Protein AF-A0A366ENR6-F1 (afdb_monomer_lite)

Sequence (196 aa):
MCIIHTMRSADLIRELEQAGWVLKRVRGSHHVFVHPSRPGIVVVPHPKRELGVGLASPQSANRRDFDMRYPIAIEPRTERSDYGVVIPDLPGCFSAGETLEEAIAGAEEAGIAWMDEALDAGEAIPPPSSLEAIRAVPEYEGWILSVVTIDPAALDDTAERVNITLPRRVLRRLDEDARAAGETRSGYIAKLALRA

Organism: NCBI:txid1473586

Radius of gyration: 19.35 Å; chains: 1; bounding box: 38×41×54 Å

Secondary structure (DSSP, 8-state):
--TTTT--HHHHHHHHHHTT-EEEEEETTEEEEEETTEEEEEEEE---SS--------PPP---S--EEEEEEEEPP-SS--EEEE-TTSTTBEEEESSHHHHHHHHHHHHHHHHHHHHHTTPPPPPPPPHHHHHT-GGGTTPEEEEEEE-GGGG------------HHHHHHHHHHHHHTT--HHHHHHHHHTT-

pLDDT: mean 80.18, std 18.85, range [24.81, 97.81]

InterPro domains:
  IPR012933 HicA mRNA interferase family [PF07927] (10-55)
  IPR031807 HicB-like antitoxin of toxin-antitoxin system [PF15919] (70-193)
  IPR035069 Antitoxin HicB/UPF0150 [SSF143100] (68-133)
  IPR038570 HicA superfamily [G3DSA:3.30.920.30] (7-58)
  IPR051404 Type II Toxin-Antitoxin System Antitoxin [PTHR34504] (68-133)

Foldseek 3Di:
DDPPPADQLVRVVVVCVVVQWDFPDDFDQWTWTDHPPDDAIAITGDRDDDDDDDDDDDDDDDDDDDFQKFKKWWDDDDPRFFIKIDRPQRPNQIAGDNDPVRRQVRSLRSLLVSVLVCVVVVHDRGGHDDPVVVCPDPVRVPTDMDIHTHDCVSVDPPDDDDDDDDDPVVVVVLVVVQVVVVHDSVRSVVVVVSVD

Structure (mmCIF, N/CA/C/O backbone):
data_AF-A0A366ENR6-F1
#
_entry.id   AF-A0A366ENR6-F1
#
loop_
_atom_site.group_PDB
_atom_site.id
_atom_site.type_symbol
_atom_site.label_atom_id
_atom_site.label_alt_id
_atom_site.label_comp_id
_atom_site.label_asym_id
_atom_site.label_entity_id
_atom_site.label_seq_id
_atom_site.pdbx_PDB_ins_code
_atom_site.Cartn_x
_atom_site.Cartn_y
_atom_site.Cartn_z
_atom_site.occupancy
_atom_site.B_iso_or_equiv
_atom_site.auth_seq_id
_atom_site.auth_comp_id
_atom_site.auth_asym_id
_atom_site.auth_atom_id
_atom_site.pdbx_PDB_model_num
ATOM 1 N N . MET A 1 1 ? -1.905 -11.847 -18.706 1.00 25.58 1 MET A N 1
ATOM 2 C CA . MET A 1 1 ? -1.092 -10.993 -19.596 1.00 25.58 1 MET A CA 1
ATOM 3 C C . MET A 1 1 ? -1.284 -9.570 -19.106 1.00 25.58 1 MET A C 1
ATOM 5 O O . MET A 1 1 ? -2.298 -8.965 -19.423 1.00 25.58 1 MET A O 1
ATOM 9 N N . CYS A 1 2 ? -0.416 -9.112 -18.206 1.00 28.84 2 CYS A N 1
ATOM 10 C CA . CYS A 1 2 ? -0.513 -7.797 -17.576 1.00 28.84 2 CYS A CA 1
ATOM 11 C C . CYS A 1 2 ? -0.064 -6.714 -18.573 1.00 28.84 2 CYS A C 1
ATOM 13 O O . CYS A 1 2 ? 1.113 -6.591 -18.903 1.00 28.84 2 CYS A O 1
ATOM 15 N N . ILE A 1 3 ? -1.027 -5.950 -19.098 1.00 32.59 3 ILE A N 1
ATOM 16 C CA . ILE A 1 3 ? -0.847 -4.875 -20.098 1.00 32.59 3 ILE A CA 1
ATOM 17 C C . ILE A 1 3 ? -0.385 -3.566 -19.406 1.00 32.59 3 ILE A C 1
ATOM 19 O O . ILE A 1 3 ? -0.750 -2.470 -19.800 1.00 32.59 3 ILE A O 1
ATOM 23 N N . ILE A 1 4 ? 0.412 -3.650 -18.336 1.00 43.78 4 ILE A N 1
ATOM 24 C CA . ILE A 1 4 ? 0.833 -2.474 -17.541 1.00 43.78 4 ILE A CA 1
ATOM 25 C C . ILE A 1 4 ? 2.138 -1.823 -18.021 1.00 43.78 4 ILE A C 1
ATOM 27 O O . ILE A 1 4 ? 2.453 -0.725 -17.581 1.00 43.78 4 ILE A O 1
ATOM 31 N N . HIS A 1 5 ? 2.823 -2.409 -19.006 1.00 45.09 5 HIS A N 1
ATOM 32 C CA . HIS A 1 5 ? 4.156 -2.009 -19.489 1.00 45.09 5 HIS A CA 1
ATOM 33 C C . HIS A 1 5 ? 4.264 -0.603 -20.132 1.00 45.09 5 HIS A C 1
ATOM 35 O O . HIS A 1 5 ? 5.272 -0.282 -20.759 1.00 45.09 5 HIS A O 1
ATOM 41 N N . THR A 1 6 ? 3.230 0.249 -20.096 1.00 52.72 6 THR A N 1
ATOM 42 C CA . THR A 1 6 ? 3.317 1.617 -20.662 1.00 52.72 6 THR A CA 1
ATOM 43 C C . THR A 1 6 ? 2.270 2.610 -20.139 1.00 52.72 6 THR A C 1
ATOM 45 O O . THR A 1 6 ? 2.057 3.655 -20.758 1.00 52.72 6 THR A O 1
ATOM 48 N N . MET A 1 7 ? 1.573 2.321 -19.037 1.00 63.50 7 MET A N 1
ATOM 49 C CA . MET A 1 7 ? 0.538 3.229 -18.530 1.00 63.50 7 MET A CA 1
ATOM 50 C C . MET A 1 7 ? 1.071 4.171 -17.457 1.00 63.50 7 MET A C 1
ATOM 52 O O . MET A 1 7 ? 1.667 3.749 -16.472 1.00 63.50 7 MET A O 1
ATOM 56 N N . ARG A 1 8 ? 0.798 5.469 -17.617 1.00 69.94 8 ARG A N 1
ATOM 57 C CA . ARG A 1 8 ? 1.015 6.453 -16.549 1.00 69.94 8 ARG A CA 1
ATOM 58 C C . ARG A 1 8 ? -0.017 6.222 -15.448 1.00 69.94 8 ARG A C 1
ATOM 60 O O . ARG A 1 8 ? -1.147 5.837 -15.745 1.00 69.94 8 ARG A O 1
ATOM 67 N N . SER A 1 9 ? 0.310 6.568 -14.205 1.00 72.81 9 SER A N 1
ATOM 68 C CA . SER A 1 9 ? -0.626 6.457 -13.073 1.00 72.81 9 SER A CA 1
ATOM 69 C C . SER A 1 9 ? -1.967 7.158 -13.328 1.00 72.81 9 SER A C 1
ATOM 71 O O . SER A 1 9 ? -3.010 6.640 -12.949 1.00 72.81 9 SER A O 1
ATOM 73 N N . ALA A 1 10 ? -1.973 8.283 -14.055 1.00 78.38 10 ALA A N 1
ATOM 74 C CA . ALA A 1 10 ? -3.203 8.960 -14.485 1.00 78.38 10 ALA A CA 1
ATOM 75 C C . ALA A 1 10 ? -4.101 8.099 -15.384 1.00 78.38 10 ALA A C 1
ATOM 77 O O . ALA A 1 10 ? -5.324 8.182 -15.297 1.00 78.38 10 ALA A O 1
ATOM 78 N N . ASP A 1 11 ? -3.496 7.326 -16.284 1.00 78.75 11 ASP A N 1
ATOM 79 C CA . ASP A 1 11 ? -4.222 6.482 -17.227 1.00 78.75 11 ASP A CA 1
ATOM 80 C C . ASP A 1 11 ? -4.743 5.233 -16.495 1.00 78.75 11 ASP A C 1
ATOM 82 O O . ASP A 1 11 ? -5.922 4.911 -16.618 1.00 78.75 11 ASP A O 1
ATOM 86 N N . LEU A 1 12 ? -3.934 4.653 -15.599 1.00 79.12 12 LEU A N 1
ATOM 87 C CA . LEU A 1 12 ? -4.353 3.564 -14.711 1.00 79.12 12 LEU A CA 1
ATOM 88 C C . LEU A 1 12 ? -5.521 3.969 -13.796 1.00 79.12 12 LEU A C 1
ATOM 90 O O . LEU A 1 12 ? -6.493 3.231 -13.681 1.00 79.12 12 L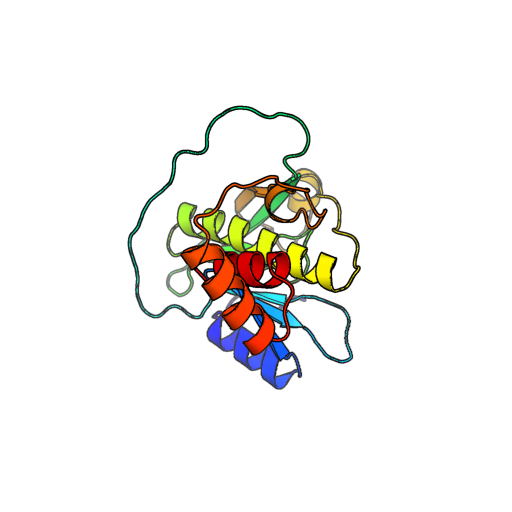EU A O 1
ATOM 94 N N . ILE A 1 13 ? -5.471 5.155 -13.181 1.00 83.12 13 ILE A N 1
ATOM 95 C CA . ILE A 1 13 ? -6.571 5.666 -12.345 1.00 83.12 13 ILE A CA 1
ATOM 96 C C . ILE A 1 13 ? -7.866 5.782 -13.155 1.00 83.12 13 ILE A C 1
ATOM 98 O O . ILE A 1 13 ? -8.916 5.338 -12.696 1.00 83.12 13 ILE A O 1
ATOM 102 N N . ARG A 1 14 ? -7.803 6.323 -14.378 1.00 84.62 14 ARG A N 1
ATOM 103 C CA . ARG A 1 14 ? -8.985 6.425 -15.248 1.00 84.62 14 ARG A CA 1
ATOM 104 C C . ARG A 1 14 ? -9.552 5.059 -15.607 1.00 84.62 14 ARG A C 1
ATOM 106 O O . ARG A 1 14 ? -10.770 4.909 -15.639 1.00 84.62 14 ARG A O 1
ATOM 113 N N . GLU A 1 15 ? -8.697 4.082 -15.893 1.00 83.44 15 GLU A N 1
ATOM 114 C CA . GLU A 1 15 ? -9.145 2.718 -16.180 1.00 83.44 15 GLU A CA 1
ATOM 115 C C . GLU A 1 15 ? -9.801 2.065 -14.962 1.00 83.44 15 GLU A C 1
ATOM 117 O O . GLU A 1 15 ? -10.853 1.441 -15.101 1.00 83.44 15 GLU A O 1
ATOM 122 N N . LEU A 1 16 ? -9.240 2.258 -13.764 1.00 86.12 16 LEU A N 1
ATOM 123 C CA . LEU A 1 16 ? -9.827 1.779 -12.512 1.00 86.12 16 LEU A CA 1
ATOM 124 C C . LEU A 1 16 ? -11.229 2.368 -12.301 1.00 86.12 16 LEU A C 1
ATOM 126 O O . LEU A 1 16 ? -12.185 1.617 -12.096 1.00 86.12 16 LEU A O 1
ATOM 130 N N . GLU A 1 17 ? -11.379 3.687 -12.424 1.00 88.38 17 GLU A N 1
ATOM 131 C CA . GLU A 1 17 ? -12.673 4.367 -12.288 1.00 88.38 17 GLU A CA 1
ATOM 132 C C . GLU A 1 17 ? -13.691 3.882 -13.334 1.00 88.38 17 GLU A C 1
ATOM 134 O O . GLU A 1 17 ? -14.830 3.558 -12.994 1.00 88.38 17 GLU A O 1
ATOM 139 N N . GLN A 1 18 ? -13.282 3.754 -14.602 1.00 86.88 18 GLN A N 1
ATOM 140 C CA . GLN A 1 18 ? -14.135 3.216 -15.671 1.00 86.88 18 GLN A CA 1
ATOM 141 C C . GLN A 1 18 ? -14.540 1.759 -15.421 1.00 86.88 18 GLN A C 1
ATOM 143 O O . GLN A 1 18 ? -15.648 1.351 -15.774 1.00 86.88 18 GLN A O 1
ATOM 148 N N . ALA A 1 19 ? -13.666 0.975 -14.790 1.00 85.56 19 ALA A N 1
ATOM 149 C CA . ALA A 1 19 ? -13.929 -0.407 -14.414 1.00 85.56 19 ALA A CA 1
ATOM 150 C C . ALA A 1 19 ? -14.768 -0.548 -13.129 1.00 85.56 19 ALA A C 1
ATOM 152 O O . ALA A 1 19 ? -15.079 -1.684 -12.754 1.00 85.56 19 ALA A O 1
ATOM 153 N N . GLY A 1 20 ? -15.158 0.564 -12.491 1.00 88.19 20 GLY A N 1
ATOM 154 C CA . GLY A 1 20 ? -16.032 0.605 -11.315 1.00 88.19 20 GLY A CA 1
ATOM 155 C C . GLY A 1 20 ? -15.308 0.602 -9.967 1.00 88.19 20 GLY A C 1
ATOM 156 O O . GLY A 1 20 ? -15.954 0.417 -8.934 1.00 88.19 20 GLY A O 1
ATOM 157 N N . TRP A 1 21 ? -13.984 0.776 -9.952 1.00 93.44 21 TRP A N 1
ATOM 158 C CA . TRP A 1 21 ? -13.229 0.957 -8.713 1.00 93.44 21 TRP A CA 1
ATOM 159 C C . TRP A 1 21 ? -13.485 2.347 -8.129 1.00 93.44 21 TRP A C 1
ATOM 161 O O . TRP A 1 21 ? -13.633 3.329 -8.854 1.00 93.44 21 TRP A O 1
ATOM 171 N N . VAL A 1 22 ? -13.527 2.428 -6.803 1.00 91.81 22 VAL A N 1
ATOM 172 C CA . VAL A 1 22 ? -13.843 3.643 -6.052 1.00 91.81 22 VAL A CA 1
ATOM 173 C C . VAL A 1 22 ? -12.652 4.011 -5.178 1.00 91.81 22 VAL A C 1
ATOM 175 O O . VAL A 1 22 ? -12.128 3.170 -4.446 1.00 91.81 22 VAL A O 1
ATOM 178 N N . LEU A 1 23 ? -12.236 5.278 -5.238 1.00 90.44 23 LEU A N 1
ATOM 179 C CA . LEU A 1 23 ? -11.228 5.826 -4.333 1.00 90.44 23 LEU A CA 1
ATOM 180 C C . LEU A 1 23 ? -11.776 5.815 -2.901 1.00 90.44 23 LEU A C 1
ATOM 182 O O . LEU A 1 23 ? -12.749 6.512 -2.606 1.00 90.44 23 LEU A O 1
ATOM 186 N N . LYS A 1 24 ? -11.151 5.042 -2.011 1.00 87.62 24 LYS A N 1
ATOM 187 C CA . LYS A 1 24 ? -11.556 4.946 -0.602 1.00 87.62 24 LYS A CA 1
ATOM 188 C C . LYS A 1 24 ? -10.807 5.936 0.282 1.00 87.62 24 LYS A C 1
ATOM 190 O O . LYS A 1 24 ? -11.431 6.587 1.118 1.00 87.62 24 LYS A O 1
ATOM 195 N N . ARG A 1 25 ? -9.490 6.072 0.097 1.00 86.94 25 ARG A N 1
ATOM 196 C CA . ARG A 1 25 ? -8.658 7.034 0.839 1.00 86.94 25 ARG A CA 1
ATOM 197 C C . ARG A 1 25 ? -7.394 7.421 0.073 1.00 86.94 25 ARG A C 1
ATOM 199 O O . ARG A 1 25 ? -7.024 6.777 -0.907 1.00 86.94 25 ARG A O 1
ATOM 206 N N . VAL A 1 26 ? -6.721 8.448 0.580 1.00 83.19 26 VAL A N 1
ATOM 207 C CA . VAL A 1 26 ? -5.373 8.859 0.171 1.00 83.19 26 VAL A CA 1
ATOM 208 C C . VAL A 1 26 ? -4.476 8.792 1.405 1.00 83.19 26 VAL A C 1
ATOM 210 O O . VAL A 1 26 ? -4.833 9.367 2.434 1.00 83.19 26 VAL A O 1
ATOM 213 N N . ARG A 1 27 ? -3.346 8.084 1.316 1.00 72.50 27 ARG A N 1
ATOM 214 C CA . ARG A 1 27 ? -2.322 8.018 2.371 1.00 72.50 27 ARG A CA 1
ATOM 215 C C . ARG A 1 27 ? -1.003 8.507 1.781 1.00 72.50 27 ARG A C 1
ATOM 217 O O . ARG A 1 27 ? -0.495 7.900 0.845 1.00 72.50 27 ARG A O 1
ATOM 224 N N . GLY A 1 28 ? -0.477 9.615 2.306 1.00 79.25 28 GLY A N 1
ATOM 225 C CA . GLY A 1 28 ? 0.737 10.235 1.770 1.00 79.25 28 GLY A CA 1
ATOM 226 C C . GLY A 1 28 ? 0.595 10.560 0.281 1.00 79.25 28 GLY A C 1
ATOM 227 O O . GLY A 1 28 ? -0.301 11.310 -0.111 1.00 79.25 28 GLY A O 1
ATOM 228 N N . SER A 1 29 ? 1.472 9.977 -0.538 1.00 78.88 29 SER A N 1
ATOM 229 C CA . SER A 1 29 ? 1.506 10.181 -1.988 1.00 78.88 29 SER A CA 1
ATOM 230 C C . SER A 1 29 ? 0.699 9.155 -2.808 1.00 78.88 29 SER A C 1
ATOM 232 O O . SER A 1 29 ? 0.700 9.234 -4.042 1.00 78.88 29 SER A O 1
ATOM 234 N N . HIS A 1 30 ? -0.049 8.249 -2.159 1.00 84.62 30 HIS A N 1
ATOM 235 C CA . HIS A 1 30 ? -0.752 7.137 -2.816 1.00 84.62 30 HIS A CA 1
ATOM 236 C C . HIS A 1 30 ? -2.269 7.164 -2.625 1.00 84.62 30 HIS A C 1
ATOM 238 O O . HIS A 1 30 ? -2.806 7.496 -1.565 1.00 84.62 30 HIS A O 1
ATOM 244 N N . HIS A 1 31 ? -2.973 6.766 -3.681 1.00 87.06 31 HIS A N 1
ATOM 245 C CA . HIS A 1 31 ? -4.414 6.560 -3.711 1.00 87.06 31 HIS A CA 1
ATOM 246 C C . HIS A 1 31 ? -4.741 5.086 -3.497 1.00 87.06 31 HIS A C 1
ATOM 248 O O . HIS A 1 31 ? -4.162 4.226 -4.158 1.00 87.06 31 HIS A O 1
ATOM 254 N N . VAL A 1 32 ? -5.717 4.809 -2.634 1.00 88.62 32 VAL A N 1
ATOM 255 C CA . VAL A 1 32 ? -6.207 3.456 -2.357 1.00 88.62 32 VAL A CA 1
ATOM 256 C C . VAL A 1 32 ? -7.602 3.287 -2.951 1.00 88.62 32 VAL A C 1
ATOM 258 O O . VAL A 1 32 ? -8.553 3.964 -2.545 1.00 88.62 32 VAL A O 1
ATOM 261 N N . PHE A 1 33 ? -7.727 2.372 -3.906 1.00 90.31 33 PHE A N 1
ATOM 262 C CA . PHE A 1 33 ? -8.961 2.021 -4.595 1.00 90.31 33 PHE A CA 1
ATOM 263 C C . PHE A 1 33 ? -9.467 0.647 -4.156 1.00 90.31 33 PHE A C 1
ATOM 265 O O . PHE A 1 33 ? -8.700 -0.306 -4.028 1.00 90.31 33 PHE A O 1
ATOM 272 N N . VAL A 1 34 ? -10.786 0.541 -4.008 1.00 91.06 34 VAL A N 1
ATOM 273 C CA . VAL A 1 34 ? -11.502 -0.717 -3.747 1.00 91.06 34 VAL A CA 1
ATOM 274 C C . VAL A 1 34 ? -12.681 -0.850 -4.703 1.00 91.06 34 VAL A C 1
ATOM 276 O O . VAL A 1 34 ? -13.200 0.152 -5.198 1.00 91.06 34 VAL A O 1
ATOM 279 N N . HIS A 1 35 ? -13.136 -2.071 -4.971 1.00 89.44 35 HIS A N 1
ATOM 280 C CA . HIS A 1 35 ? -14.291 -2.299 -5.837 1.00 89.44 35 HIS A CA 1
ATOM 281 C C . HIS A 1 35 ? -15.508 -2.777 -5.022 1.00 89.44 35 HIS A C 1
ATOM 283 O O . HIS A 1 35 ? -15.383 -3.730 -4.257 1.00 89.44 35 HIS A O 1
ATOM 289 N N . PRO A 1 36 ? -16.719 -2.210 -5.209 1.00 84.81 36 PRO A N 1
ATOM 290 C CA . PRO A 1 36 ? -17.894 -2.567 -4.398 1.00 84.81 36 PRO A CA 1
ATOM 291 C C . PRO A 1 36 ? -18.317 -4.041 -4.473 1.00 84.81 36 PRO A C 1
ATOM 293 O O . PRO A 1 36 ? -18.979 -4.547 -3.572 1.00 84.81 36 PRO A O 1
ATOM 296 N N . SER A 1 37 ? -17.992 -4.719 -5.575 1.00 82.94 37 SER A N 1
ATOM 297 C CA . SER A 1 37 ? -18.417 -6.102 -5.846 1.00 82.94 37 SER A CA 1
ATOM 298 C C . SER A 1 37 ? -17.296 -7.053 -6.270 1.00 82.94 37 SER A C 1
ATOM 300 O O . SER A 1 37 ? -17.577 -8.190 -6.643 1.00 82.94 37 SER A O 1
ATOM 302 N N . ARG A 1 38 ? -16.033 -6.609 -6.248 1.00 81.88 38 ARG A N 1
ATOM 303 C CA . ARG A 1 38 ? -14.874 -7.448 -6.586 1.00 81.88 38 ARG A CA 1
ATOM 304 C C . ARG A 1 38 ? -13.878 -7.355 -5.431 1.00 81.88 38 ARG A C 1
ATOM 306 O O . ARG A 1 38 ? -13.597 -6.238 -5.011 1.00 81.88 38 ARG A O 1
ATOM 313 N N . PRO A 1 39 ? -13.369 -8.483 -4.921 1.00 79.00 39 PRO A N 1
ATOM 314 C CA . PRO A 1 39 ? -12.338 -8.454 -3.895 1.00 79.00 39 PRO A CA 1
ATOM 315 C C . PRO A 1 39 ? -11.031 -7.906 -4.478 1.00 79.00 39 PRO A C 1
ATOM 317 O O . PRO A 1 39 ? -10.742 -8.113 -5.661 1.00 79.00 39 PRO A O 1
ATOM 320 N N . GLY A 1 40 ? -10.248 -7.232 -3.641 1.00 83.38 40 GLY A N 1
ATOM 321 C CA . GLY A 1 40 ? -8.941 -6.694 -4.000 1.00 83.38 40 GLY A CA 1
ATOM 322 C C . GLY A 1 40 ? -8.787 -5.214 -3.672 1.00 83.38 40 GLY A C 1
ATOM 323 O O . GLY A 1 40 ? -9.751 -4.447 -3.646 1.00 83.38 40 GLY A O 1
ATOM 324 N N . ILE A 1 41 ? -7.533 -4.834 -3.453 1.00 89.00 41 ILE A N 1
ATOM 325 C CA . ILE A 1 41 ? -7.099 -3.482 -3.119 1.00 89.00 41 ILE A CA 1
ATOM 326 C C . ILE A 1 41 ? -6.115 -3.052 -4.196 1.00 89.00 41 ILE A C 1
ATOM 328 O O . ILE A 1 41 ? -5.206 -3.804 -4.547 1.00 89.00 41 ILE A O 1
ATOM 332 N N . VAL A 1 42 ? -6.295 -1.847 -4.726 1.00 88.19 42 VAL A N 1
ATOM 333 C CA . VAL A 1 42 ? -5.367 -1.270 -5.697 1.00 88.19 42 VAL A CA 1
ATOM 334 C C . VAL A 1 42 ? -4.806 0.022 -5.130 1.00 88.19 42 VAL A C 1
ATOM 336 O O . VAL A 1 42 ? -5.542 0.980 -4.905 1.00 88.19 42 VAL A O 1
ATOM 339 N N . VAL A 1 43 ? -3.498 0.046 -4.900 1.00 86.12 43 VAL A N 1
ATOM 340 C CA . VAL A 1 43 ? -2.763 1.227 -4.449 1.00 86.12 43 VAL A CA 1
ATOM 341 C C . VAL A 1 43 ? -1.947 1.753 -5.613 1.00 86.12 43 VAL A C 1
ATOM 343 O O . VAL A 1 43 ? -1.167 1.017 -6.210 1.00 86.12 43 VAL A O 1
ATOM 346 N N . VAL A 1 44 ? -2.138 3.023 -5.953 1.00 85.69 44 VAL A N 1
ATOM 347 C CA . VAL A 1 44 ? -1.449 3.673 -7.074 1.00 85.69 44 VAL A CA 1
ATOM 348 C C . VAL A 1 44 ? -0.873 5.015 -6.636 1.00 85.69 44 VAL A C 1
ATOM 350 O O . VAL A 1 44 ? -1.529 5.738 -5.881 1.00 85.69 44 VAL A O 1
ATOM 353 N N . PRO A 1 45 ? 0.331 5.390 -7.100 1.00 82.38 45 PRO A N 1
ATOM 354 C CA . PRO A 1 45 ? 0.892 6.696 -6.789 1.00 82.38 45 PRO A CA 1
ATOM 355 C C . PRO A 1 45 ? 0.042 7.796 -7.436 1.00 82.38 45 PRO A C 1
ATOM 357 O O . PRO A 1 45 ? -0.515 7.616 -8.526 1.00 82.38 45 PRO A O 1
ATOM 360 N N . HIS A 1 46 ? -0.038 8.960 -6.793 1.00 78.25 46 HIS A N 1
ATOM 361 C CA . HIS A 1 46 ? -0.697 10.123 -7.379 1.00 78.25 46 HIS A CA 1
ATOM 362 C C . HIS A 1 46 ? -0.053 10.477 -8.739 1.00 78.25 46 HIS A C 1
ATOM 364 O O . HIS A 1 46 ? 1.172 10.428 -8.878 1.00 78.25 46 HIS A O 1
ATOM 370 N N . PRO A 1 47 ? -0.827 10.897 -9.758 1.00 65.62 47 PRO A N 1
ATOM 371 C CA . PRO A 1 47 ? -0.270 11.441 -10.992 1.00 65.62 47 PRO A CA 1
ATOM 372 C C . PRO A 1 47 ? 0.539 12.708 -10.717 1.00 65.62 47 PRO A C 1
ATOM 374 O O . PRO A 1 47 ? -0.031 13.761 -10.424 1.00 65.62 47 PRO A O 1
ATOM 377 N N . LYS A 1 48 ? 1.870 12.633 -10.762 1.00 59.62 48 LYS A N 1
ATOM 378 C CA . LYS A 1 48 ? 2.711 13.812 -10.529 1.00 59.62 48 LYS A CA 1
ATOM 379 C C . LYS A 1 48 ? 2.783 14.684 -11.785 1.00 59.62 48 LYS A C 1
ATOM 381 O O . LYS A 1 48 ? 2.810 14.191 -12.913 1.00 59.62 48 LYS A O 1
ATOM 386 N N . ARG A 1 49 ? 2.809 16.004 -11.574 1.00 43.97 49 ARG A N 1
ATOM 387 C CA . ARG A 1 49 ? 3.186 16.990 -12.596 1.00 43.97 49 ARG A CA 1
ATOM 388 C C . ARG A 1 49 ? 4.244 17.998 -12.143 1.00 43.97 49 ARG A C 1
ATOM 390 O O . ARG A 1 49 ? 4.578 18.828 -12.968 1.00 43.97 49 ARG A O 1
ATOM 397 N N . GLU A 1 50 ? 4.773 17.925 -10.915 1.00 30.70 50 GLU A N 1
ATOM 398 C CA . GLU A 1 50 ? 6.007 18.615 -10.484 1.00 30.70 50 GLU A CA 1
ATOM 399 C C . GLU A 1 50 ? 6.405 18.251 -9.033 1.00 30.70 50 GLU A C 1
ATOM 401 O O . GLU A 1 50 ? 5.567 17.803 -8.247 1.00 30.70 50 GLU A O 1
ATOM 406 N N . LEU A 1 51 ? 7.701 18.426 -8.732 1.00 35.38 51 LEU A N 1
ATOM 407 C CA . LEU A 1 51 ? 8.455 18.006 -7.538 1.00 35.38 51 LEU A CA 1
ATOM 408 C C . LEU A 1 51 ? 8.186 18.829 -6.263 1.00 35.38 51 LEU A C 1
ATOM 410 O O . LEU A 1 51 ? 7.949 20.035 -6.307 1.00 35.38 51 LEU A O 1
ATOM 414 N N . GLY A 1 52 ? 8.416 18.188 -5.113 1.00 26.41 52 GLY A N 1
ATOM 415 C CA . GLY A 1 52 ? 8.720 18.835 -3.836 1.00 26.41 52 GLY A CA 1
ATOM 416 C C . GLY A 1 52 ? 9.874 18.106 -3.141 1.00 26.41 52 GLY A C 1
ATOM 417 O O . GLY A 1 52 ? 9.847 16.888 -3.006 1.00 26.41 52 GLY A O 1
ATOM 418 N N . VAL A 1 53 ? 10.904 18.851 -2.733 1.00 37.56 53 VAL A N 1
ATOM 419 C CA . VAL A 1 53 ? 12.111 18.351 -2.052 1.00 37.56 53 VAL A CA 1
ATOM 420 C C . VAL A 1 53 ? 11.854 18.328 -0.544 1.00 37.56 53 VAL A C 1
ATOM 422 O O . VAL A 1 53 ? 11.463 19.362 -0.002 1.00 37.56 53 VAL A O 1
ATOM 425 N N . GLY A 1 54 ? 12.137 17.227 0.164 1.00 24.81 54 GLY A N 1
ATOM 426 C CA . GLY A 1 54 ? 12.200 17.297 1.627 1.00 24.81 54 GLY A CA 1
ATOM 427 C C . GLY A 1 54 ? 12.314 15.984 2.407 1.00 24.81 54 GLY A C 1
ATOM 428 O O . GLY A 1 54 ? 11.321 15.326 2.665 1.00 24.81 54 GLY A O 1
ATOM 429 N N . LEU A 1 55 ? 13.537 15.758 2.902 1.00 25.09 55 LEU A N 1
ATOM 430 C CA . LEU A 1 55 ? 13.918 15.201 4.212 1.00 25.09 55 LEU A CA 1
ATOM 431 C C . LEU A 1 55 ? 13.726 13.701 4.495 1.00 25.09 55 LEU A C 1
ATOM 433 O O . LEU A 1 55 ? 12.724 13.254 5.042 1.00 25.09 55 LEU A O 1
ATOM 437 N N . ALA A 1 56 ? 14.832 12.971 4.318 1.00 31.27 56 ALA A N 1
ATOM 438 C CA . ALA A 1 56 ? 15.140 11.777 5.097 1.00 31.27 56 ALA A CA 1
ATOM 439 C C . ALA A 1 56 ? 15.152 12.110 6.602 1.00 31.27 56 ALA A C 1
ATOM 441 O O . ALA A 1 56 ? 15.949 12.936 7.057 1.00 31.27 56 ALA A O 1
ATOM 442 N N . SER A 1 57 ? 14.291 11.450 7.377 1.00 28.02 57 SER A N 1
ATOM 443 C CA . SER A 1 57 ? 14.416 11.398 8.836 1.00 28.02 57 SER A CA 1
ATOM 444 C C . SER A 1 57 ? 15.285 10.200 9.234 1.00 28.02 57 SER A C 1
ATOM 446 O O . SER A 1 57 ? 15.132 9.122 8.658 1.00 28.02 57 SER A O 1
ATOM 448 N N . PRO A 1 58 ? 16.200 10.345 10.208 1.00 34.88 58 PRO A N 1
ATOM 449 C CA . PRO A 1 58 ? 17.024 9.240 10.669 1.00 34.88 58 PRO A CA 1
ATOM 450 C C . PRO A 1 58 ? 16.160 8.293 11.504 1.00 34.88 58 PRO A C 1
ATOM 452 O O . PRO A 1 58 ? 15.689 8.668 12.578 1.00 34.88 58 PRO A O 1
ATOM 455 N N . GLN A 1 59 ? 15.949 7.064 11.030 1.00 34.44 59 GLN A N 1
ATOM 456 C CA . GLN A 1 59 ? 15.288 6.053 11.846 1.00 34.44 59 GLN A CA 1
ATOM 457 C C . GLN A 1 59 ? 16.263 5.509 12.891 1.00 34.44 59 GLN A C 1
ATOM 459 O O . GLN A 1 59 ? 17.343 4.989 12.598 1.00 34.44 59 GLN A O 1
ATOM 464 N N . SER A 1 60 ? 15.863 5.705 14.142 1.00 32.47 60 SER A N 1
ATOM 465 C CA . SER A 1 60 ? 16.508 5.232 15.352 1.00 32.47 60 SER A CA 1
ATOM 466 C C . SER A 1 60 ? 16.650 3.714 15.337 1.00 32.47 60 SER A C 1
ATOM 468 O O . SER A 1 60 ? 15.666 2.978 15.343 1.00 32.47 60 SER A O 1
ATOM 470 N N . ALA A 1 61 ? 17.895 3.254 15.395 1.00 41.75 61 ALA A N 1
ATOM 471 C CA . ALA A 1 61 ? 18.228 1.878 15.696 1.00 41.75 61 ALA A CA 1
ATOM 472 C C . ALA A 1 61 ? 17.662 1.488 17.072 1.00 41.75 61 ALA A C 1
ATOM 474 O O . ALA A 1 61 ? 18.066 2.067 18.082 1.00 41.75 61 ALA A O 1
ATOM 475 N N . ASN A 1 62 ? 16.757 0.501 17.095 1.00 41.81 62 ASN A N 1
ATOM 476 C CA . ASN A 1 62 ? 16.814 -0.713 17.927 1.00 41.81 62 ASN A CA 1
ATOM 477 C C . ASN A 1 62 ? 15.409 -1.242 18.296 1.00 41.81 62 ASN A C 1
ATOM 479 O O . ASN A 1 62 ? 14.888 -0.926 19.365 1.00 41.81 62 ASN A O 1
ATOM 483 N N . ARG A 1 63 ? 14.841 -2.137 17.476 1.00 41.62 63 ARG A N 1
ATOM 484 C CA . ARG A 1 63 ? 14.003 -3.252 17.957 1.00 41.62 63 ARG A CA 1
ATOM 485 C C . ARG A 1 63 ? 13.950 -4.345 16.888 1.00 41.62 63 ARG A C 1
ATOM 487 O O . ARG A 1 63 ? 13.509 -4.102 15.779 1.00 41.62 63 ARG A O 1
ATOM 494 N N . ARG A 1 64 ? 14.500 -5.518 17.206 1.00 45.75 64 ARG A N 1
ATOM 495 C CA . ARG A 1 64 ? 14.526 -6.692 16.323 1.00 45.75 64 ARG A CA 1
ATOM 496 C C . ARG A 1 64 ? 13.222 -7.485 16.471 1.00 45.75 64 ARG A C 1
ATOM 498 O O . ARG A 1 64 ? 12.697 -7.550 17.581 1.00 45.75 64 ARG A O 1
ATOM 505 N N . ASP A 1 65 ? 12.800 -8.087 15.355 1.00 42.91 65 ASP A N 1
ATOM 506 C CA . ASP A 1 65 ? 12.016 -9.334 15.208 1.00 42.91 65 ASP A CA 1
ATOM 507 C C . ASP A 1 65 ? 10.639 -9.297 14.506 1.00 42.91 65 ASP A C 1
ATOM 509 O O . ASP A 1 65 ? 10.074 -10.370 14.322 1.00 42.91 65 ASP A O 1
ATOM 513 N N . PHE A 1 66 ? 10.140 -8.168 13.976 1.00 51.28 66 PHE A N 1
ATOM 514 C CA . PHE A 1 66 ? 8.929 -8.186 13.115 1.00 51.28 66 PHE A CA 1
ATOM 515 C C . PHE A 1 66 ? 8.948 -7.243 11.899 1.00 51.28 66 PHE A C 1
ATOM 517 O O . PHE A 1 66 ? 7.903 -6.987 11.316 1.00 51.28 66 PHE A O 1
ATOM 524 N N . ASP A 1 67 ? 10.116 -6.774 11.461 1.00 56.41 67 ASP A N 1
ATOM 525 C CA . ASP A 1 67 ? 10.244 -6.056 10.187 1.00 56.41 67 ASP A CA 1
ATOM 526 C C . ASP A 1 67 ? 9.833 -6.985 9.034 1.00 56.41 67 ASP A C 1
ATOM 528 O O . ASP A 1 67 ? 10.585 -7.893 8.655 1.00 56.41 67 ASP A O 1
ATOM 532 N N . MET A 1 68 ? 8.630 -6.797 8.483 1.00 80.75 68 MET A N 1
ATOM 533 C CA . MET A 1 68 ? 8.165 -7.606 7.363 1.00 80.75 68 MET A CA 1
ATOM 534 C C . MET A 1 68 ? 8.868 -7.122 6.098 1.00 80.75 68 MET A C 1
ATOM 536 O O . MET A 1 68 ? 8.645 -6.010 5.619 1.00 80.75 68 MET A O 1
ATOM 540 N N . ARG A 1 69 ? 9.762 -7.956 5.564 1.00 89.19 69 ARG A N 1
ATOM 541 C CA . ARG A 1 69 ? 10.553 -7.633 4.374 1.00 89.19 69 ARG A CA 1
ATOM 542 C C . ARG A 1 69 ? 9.858 -8.151 3.135 1.00 89.19 69 ARG A C 1
ATOM 544 O O . ARG A 1 69 ? 9.872 -9.355 2.893 1.00 89.19 69 ARG A O 1
ATOM 551 N N . TYR A 1 70 ? 9.295 -7.242 2.355 1.00 94.06 70 TYR A N 1
ATOM 552 C CA . TYR A 1 70 ? 8.617 -7.578 1.114 1.00 94.06 70 TYR A CA 1
ATOM 553 C C . TYR A 1 70 ? 9.560 -7.408 -0.074 1.00 94.06 70 TYR A C 1
ATOM 555 O O . TYR A 1 70 ? 10.207 -6.362 -0.190 1.00 94.06 70 TYR A O 1
ATOM 563 N N . PRO A 1 71 ? 9.673 -8.409 -0.961 1.00 96.00 71 PRO A N 1
ATOM 564 C CA . PRO A 1 71 ? 10.368 -8.225 -2.219 1.00 96.00 71 PRO A CA 1
ATOM 565 C C . PRO A 1 71 ? 9.606 -7.217 -3.082 1.00 96.00 71 PRO A C 1
ATOM 567 O O . PRO A 1 71 ? 8.377 -7.223 -3.143 1.00 96.00 71 PRO A O 1
ATOM 570 N N . ILE A 1 72 ? 10.351 -6.366 -3.775 1.00 96.62 72 ILE A N 1
ATOM 571 C CA . ILE A 1 72 ? 9.814 -5.443 -4.770 1.00 96.62 72 ILE A CA 1
ATOM 572 C C . ILE A 1 72 ? 10.476 -5.704 -6.114 1.00 96.62 72 ILE A C 1
ATOM 574 O O . ILE A 1 72 ? 11.680 -5.972 -6.192 1.00 96.62 72 ILE A O 1
ATOM 578 N N . ALA A 1 73 ? 9.675 -5.623 -7.170 1.00 96.12 73 ALA A N 1
ATOM 579 C CA . ALA A 1 73 ? 10.139 -5.668 -8.544 1.00 96.12 73 ALA A CA 1
ATOM 580 C C . ALA A 1 73 ? 10.074 -4.251 -9.116 1.00 96.12 73 ALA A C 1
ATOM 582 O O . ALA A 1 73 ? 9.021 -3.614 -9.092 1.00 96.12 73 ALA A O 1
ATOM 583 N N . ILE A 1 74 ? 11.213 -3.758 -9.594 1.00 94.81 74 ILE A N 1
ATOM 584 C CA . ILE A 1 74 ? 11.387 -2.392 -10.073 1.00 94.81 74 ILE A CA 1
ATOM 585 C C . ILE A 1 74 ? 11.639 -2.431 -11.577 1.00 94.81 74 ILE A C 1
ATOM 587 O O . ILE A 1 74 ? 12.670 -2.925 -12.044 1.00 94.81 74 ILE A O 1
ATOM 591 N N . GLU A 1 75 ? 10.698 -1.879 -12.327 1.00 92.69 75 GLU A N 1
ATOM 592 C CA . GLU A 1 75 ? 10.819 -1.669 -13.758 1.00 92.69 75 GLU A CA 1
ATOM 593 C C . GLU A 1 75 ? 11.843 -0.553 -14.022 1.00 92.69 75 GLU A C 1
ATOM 595 O O . GLU A 1 75 ? 11.708 0.554 -13.482 1.00 92.69 75 GLU A O 1
ATOM 600 N N . PRO A 1 76 ? 12.885 -0.805 -14.836 1.00 88.62 76 PRO A N 1
ATOM 601 C CA . PRO A 1 76 ? 13.851 0.221 -15.188 1.00 88.62 76 PRO A CA 1
ATOM 602 C C . PRO A 1 76 ? 1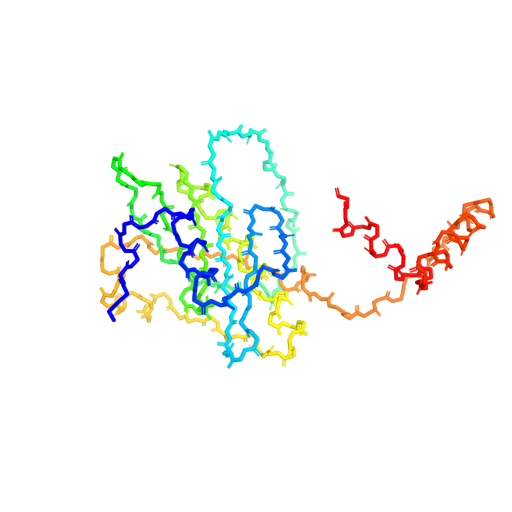3.194 1.406 -15.899 1.00 88.62 76 PRO A C 1
ATOM 604 O O . PRO A 1 76 ? 12.393 1.245 -16.820 1.00 88.62 76 PRO A O 1
ATOM 607 N N . ARG A 1 77 ? 13.610 2.611 -15.512 1.00 85.44 77 ARG A N 1
ATOM 608 C CA . ARG A 1 77 ? 13.181 3.859 -16.142 1.00 85.44 77 ARG A CA 1
ATOM 609 C C . ARG A 1 77 ? 13.470 3.871 -17.648 1.00 85.44 77 ARG A C 1
ATOM 611 O O . ARG A 1 77 ? 14.557 3.477 -18.077 1.00 85.44 77 ARG A O 1
ATOM 618 N N . THR A 1 78 ? 12.552 4.426 -18.438 1.00 82.25 78 THR A N 1
ATOM 619 C CA . THR A 1 78 ? 12.757 4.696 -19.872 1.00 82.25 78 THR A CA 1
ATOM 620 C C . THR A 1 78 ? 12.754 6.203 -20.148 1.00 82.25 78 THR A C 1
ATOM 622 O O . THR A 1 78 ? 12.570 7.014 -19.249 1.00 82.25 78 THR A O 1
ATOM 625 N N . GLU A 1 79 ? 12.923 6.629 -21.402 1.00 76.38 79 GLU A N 1
ATOM 626 C CA . GLU A 1 79 ? 12.738 8.049 -21.761 1.00 76.38 79 GLU A CA 1
ATOM 627 C C . GLU A 1 79 ? 11.289 8.539 -21.580 1.00 76.38 79 GLU A C 1
ATOM 629 O O . GLU A 1 79 ? 11.033 9.742 -21.597 1.00 76.38 79 GLU A O 1
ATOM 634 N N . ARG A 1 80 ? 10.325 7.617 -21.463 1.00 73.94 80 ARG A N 1
ATOM 635 C CA . ARG A 1 80 ? 8.884 7.912 -21.448 1.00 73.94 80 ARG A CA 1
ATOM 636 C C . ARG A 1 80 ? 8.201 7.559 -20.130 1.00 73.94 80 ARG A C 1
ATOM 638 O O . ARG A 1 80 ? 7.008 7.830 -19.995 1.00 73.94 80 ARG A O 1
ATOM 645 N N . SER A 1 81 ? 8.919 6.942 -19.199 1.00 78.88 81 SER A N 1
ATOM 646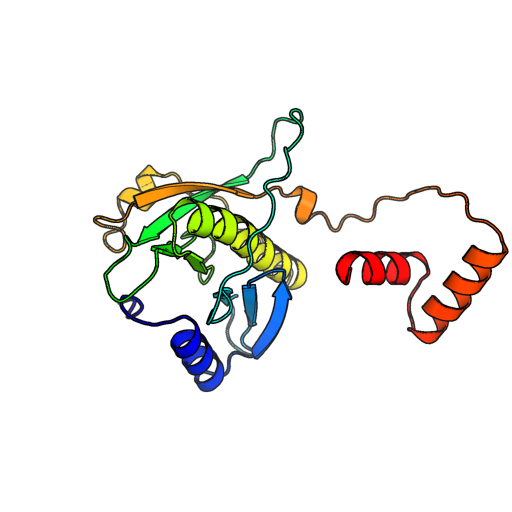 C CA . SER A 1 81 ? 8.387 6.463 -17.926 1.00 78.88 81 SER A CA 1
ATOM 647 C C . SER A 1 81 ? 9.436 6.574 -16.835 1.00 78.88 81 SER A C 1
ATOM 649 O O . SER A 1 81 ? 10.612 6.335 -17.098 1.00 78.88 81 SER A O 1
ATOM 651 N N . ASP A 1 82 ? 8.979 6.886 -15.627 1.00 87.56 82 ASP A N 1
ATOM 652 C CA . ASP A 1 82 ? 9.750 6.816 -14.386 1.00 87.56 82 ASP A CA 1
ATOM 653 C C . ASP A 1 82 ? 10.059 5.356 -14.002 1.00 87.56 82 ASP A C 1
ATOM 655 O O . ASP A 1 82 ? 9.628 4.425 -14.689 1.00 87.56 82 ASP A O 1
ATOM 659 N N . TYR A 1 83 ? 10.818 5.132 -12.926 1.00 89.12 83 TYR A N 1
ATOM 660 C CA . TYR A 1 83 ? 10.933 3.786 -12.361 1.00 89.12 83 TYR A CA 1
ATOM 661 C C . TYR A 1 83 ? 9.561 3.355 -11.849 1.00 89.12 83 TYR A C 1
ATOM 663 O O . TYR A 1 83 ? 8.968 4.061 -11.035 1.00 89.12 83 TYR A O 1
ATOM 671 N N . GLY A 1 84 ? 9.065 2.211 -12.313 1.00 91.00 84 GLY A N 1
ATOM 672 C CA . GLY A 1 84 ? 7.843 1.592 -11.803 1.00 91.00 84 GLY A CA 1
ATOM 673 C C . GLY A 1 84 ? 8.179 0.578 -10.718 1.00 91.00 84 GLY A C 1
ATOM 674 O O . GLY A 1 84 ? 9.188 -0.111 -10.819 1.00 91.00 84 GLY A O 1
ATOM 675 N N . VAL A 1 85 ? 7.357 0.465 -9.679 1.00 94.06 85 VAL A N 1
ATOM 676 C CA . VAL A 1 85 ? 7.546 -0.530 -8.617 1.00 94.06 85 VAL A CA 1
ATOM 677 C C . VAL A 1 85 ? 6.261 -1.296 -8.383 1.00 94.06 85 VAL A C 1
ATOM 679 O O . VAL A 1 85 ? 5.183 -0.711 -8.269 1.00 94.06 85 VAL A O 1
ATOM 682 N N . VAL A 1 86 ? 6.402 -2.610 -8.266 1.00 94.62 86 VAL A N 1
ATOM 683 C CA . VAL A 1 86 ? 5.348 -3.540 -7.869 1.00 94.62 86 VAL A CA 1
ATOM 684 C C . VAL A 1 86 ? 5.804 -4.263 -6.608 1.00 94.62 86 VAL A C 1
ATOM 686 O O . VAL A 1 86 ? 6.967 -4.666 -6.516 1.00 94.62 86 VAL A O 1
ATOM 689 N N . ILE A 1 87 ? 4.888 -4.468 -5.661 1.00 95.69 87 ILE A N 1
ATOM 690 C CA . ILE A 1 87 ? 5.087 -5.385 -4.532 1.00 95.69 87 ILE A CA 1
ATOM 691 C C . ILE A 1 87 ? 4.332 -6.683 -4.853 1.00 95.69 87 ILE A C 1
ATOM 693 O O . ILE A 1 87 ? 3.115 -6.719 -4.681 1.00 95.69 87 ILE A O 1
ATOM 697 N N . PRO A 1 88 ? 4.989 -7.747 -5.355 1.00 95.06 88 PRO A N 1
ATOM 698 C CA . PRO A 1 88 ? 4.286 -8.905 -5.918 1.00 95.06 88 PRO A CA 1
ATOM 699 C C . PRO A 1 88 ? 3.393 -9.639 -4.912 1.00 95.06 88 PRO A C 1
ATOM 701 O O . PRO A 1 88 ? 2.329 -10.134 -5.276 1.00 95.06 88 PRO A O 1
ATOM 704 N N . ASP A 1 89 ? 3.806 -9.671 -3.643 1.00 94.50 89 ASP A N 1
ATOM 705 C CA . ASP A 1 89 ? 3.045 -10.314 -2.566 1.00 94.50 89 ASP A CA 1
ATOM 706 C C . ASP A 1 89 ? 1.878 -9.459 -2.051 1.00 94.50 89 ASP A C 1
ATOM 708 O O . ASP A 1 89 ? 1.055 -9.957 -1.288 1.00 94.50 89 ASP A O 1
ATOM 712 N N . LEU A 1 90 ? 1.774 -8.195 -2.480 1.00 93.81 90 LEU A N 1
ATOM 713 C CA . LEU A 1 90 ? 0.642 -7.307 -2.210 1.00 93.81 90 LEU A CA 1
ATOM 714 C C . LEU A 1 90 ? -0.020 -6.949 -3.554 1.00 93.81 90 LEU A C 1
ATOM 716 O O . LEU A 1 90 ? 0.246 -5.883 -4.118 1.00 93.81 90 LEU A O 1
ATOM 720 N N . PRO A 1 91 ? -0.849 -7.842 -4.131 1.00 91.25 91 PRO A N 1
ATOM 721 C CA . PRO A 1 91 ? -1.388 -7.654 -5.471 1.00 91.25 91 PRO A CA 1
ATOM 722 C C . PRO A 1 91 ? -2.138 -6.330 -5.608 1.00 91.25 91 PRO A C 1
ATOM 724 O O . PRO A 1 91 ? -2.984 -5.993 -4.782 1.00 91.25 91 PRO A O 1
ATOM 727 N N . GLY A 1 92 ? -1.830 -5.589 -6.673 1.00 88.88 92 GLY A N 1
ATOM 728 C CA . GLY A 1 92 ? -2.396 -4.261 -6.905 1.00 88.88 92 GLY A CA 1
ATOM 729 C C . GLY A 1 92 ? -1.672 -3.126 -6.176 1.00 88.88 92 GLY A C 1
ATOM 730 O O . GLY A 1 92 ? -2.116 -1.987 -6.283 1.00 88.88 92 GLY A O 1
ATOM 731 N N . CYS A 1 93 ? -0.581 -3.399 -5.456 1.00 93.81 93 CYS A N 1
ATOM 732 C CA . CYS A 1 93 ? 0.233 -2.378 -4.805 1.00 93.81 93 CYS A CA 1
ATOM 733 C C . CYS A 1 93 ? 1.347 -1.869 -5.730 1.00 93.81 93 CYS A C 1
ATOM 735 O O . CYS A 1 93 ? 2.301 -2.594 -6.040 1.00 93.81 93 CYS A O 1
ATOM 737 N N . PHE A 1 94 ? 1.220 -0.612 -6.158 1.00 93.12 94 PHE A N 1
ATOM 738 C CA . PHE A 1 94 ? 2.122 0.035 -7.102 1.00 93.12 94 PHE A CA 1
ATOM 739 C C . PHE A 1 94 ? 2.726 1.320 -6.532 1.00 93.12 94 PHE A C 1
ATOM 741 O O . PHE A 1 94 ? 2.074 2.080 -5.815 1.00 93.12 94 PHE A O 1
ATOM 748 N N . SER A 1 95 ? 3.961 1.606 -6.938 1.00 91.00 95 SER A N 1
ATOM 749 C CA . SER A 1 95 ? 4.640 2.883 -6.713 1.00 91.00 95 SER A CA 1
ATOM 750 C C . SER A 1 95 ? 5.443 3.284 -7.954 1.00 91.00 95 SER A C 1
ATOM 752 O O . SER A 1 95 ? 5.597 2.493 -8.884 1.00 91.00 95 SER A O 1
ATOM 754 N N . ALA A 1 96 ? 5.928 4.521 -7.997 1.00 90.50 96 ALA A N 1
ATOM 755 C CA . ALA A 1 96 ? 6.838 4.995 -9.032 1.00 90.50 96 ALA A CA 1
ATOM 756 C C . ALA A 1 96 ? 7.692 6.168 -8.527 1.00 90.50 96 ALA A C 1
ATOM 758 O O . ALA A 1 96 ? 7.289 6.860 -7.590 1.00 90.50 96 ALA A O 1
ATOM 759 N N . GLY A 1 97 ? 8.840 6.414 -9.160 1.00 87.25 97 GLY A N 1
ATOM 760 C CA . GLY A 1 97 ? 9.714 7.548 -8.835 1.00 87.25 97 GLY A CA 1
ATOM 761 C C . GLY A 1 97 ? 10.718 7.879 -9.939 1.00 87.25 97 GLY A C 1
ATOM 762 O O . GLY A 1 97 ? 11.122 7.006 -10.709 1.00 87.25 97 GLY A O 1
ATOM 763 N N . GLU A 1 98 ? 11.136 9.143 -10.025 1.00 87.06 98 GLU A N 1
ATOM 764 C CA . GLU A 1 98 ? 12.095 9.607 -11.041 1.00 87.06 98 GLU A CA 1
ATOM 765 C C . GLU A 1 98 ? 13.495 9.021 -10.798 1.00 87.06 98 GLU A C 1
ATOM 767 O O . GLU A 1 98 ? 14.265 8.781 -11.739 1.00 87.06 98 GLU A O 1
ATOM 772 N N . THR A 1 99 ? 13.811 8.767 -9.524 1.00 91.31 99 THR A N 1
ATOM 773 C CA . THR A 1 99 ? 15.010 8.057 -9.077 1.00 91.31 99 THR A CA 1
ATOM 774 C C . THR A 1 99 ? 14.655 6.710 -8.461 1.00 91.31 99 THR A C 1
ATOM 776 O O . THR A 1 99 ? 13.529 6.473 -8.019 1.00 91.31 99 THR A O 1
ATOM 779 N N . LEU A 1 100 ? 15.645 5.818 -8.410 1.00 89.56 100 LEU A N 1
ATOM 780 C CA . LEU A 1 100 ? 15.481 4.503 -7.803 1.00 89.56 100 LEU A CA 1
ATOM 781 C C . LEU A 1 100 ? 15.147 4.626 -6.308 1.00 89.56 100 LEU A C 1
ATOM 783 O O . LEU A 1 100 ? 14.283 3.916 -5.805 1.00 89.56 100 LEU A O 1
ATOM 787 N N . GLU A 1 101 ? 15.796 5.557 -5.611 1.00 90.88 101 GLU A N 1
ATOM 788 C CA . GLU A 1 101 ? 15.579 5.827 -4.191 1.00 90.88 101 GLU A CA 1
ATOM 789 C C . GLU A 1 101 ? 14.160 6.334 -3.913 1.00 90.88 101 GLU A C 1
ATOM 791 O O . GLU A 1 101 ? 13.526 5.874 -2.966 1.00 90.88 101 GLU A O 1
ATOM 796 N N . GLU A 1 102 ? 13.643 7.244 -4.746 1.00 88.31 102 GLU A N 1
ATOM 797 C CA . GLU A 1 102 ? 12.266 7.735 -4.627 1.00 88.31 102 GLU A CA 1
ATOM 798 C C . GLU A 1 102 ? 11.262 6.602 -4.856 1.00 88.31 102 GLU A C 1
ATOM 800 O O . GLU A 1 102 ? 10.308 6.451 -4.096 1.00 88.31 102 GLU A O 1
ATOM 805 N N . ALA A 1 103 ? 11.500 5.778 -5.877 1.00 90.38 103 ALA A N 1
ATOM 806 C CA . ALA A 1 103 ? 10.630 4.662 -6.217 1.00 90.38 103 ALA A CA 1
ATOM 807 C C . ALA A 1 103 ? 10.540 3.637 -5.068 1.00 90.38 103 ALA A C 1
ATOM 809 O O . ALA A 1 103 ? 9.443 3.187 -4.729 1.00 90.38 103 ALA A O 1
ATOM 810 N N . ILE A 1 104 ? 11.679 3.320 -4.435 1.00 92.56 104 ILE A N 1
ATOM 811 C CA . ILE A 1 104 ? 11.766 2.425 -3.270 1.00 92.56 104 ILE A CA 1
ATOM 812 C C . ILE A 1 104 ? 11.063 3.033 -2.051 1.00 92.56 104 ILE A C 1
ATOM 814 O O . ILE A 1 104 ? 10.235 2.360 -1.441 1.00 92.56 104 ILE A O 1
ATOM 818 N N . ALA A 1 105 ? 11.334 4.300 -1.721 1.00 88.69 105 ALA A N 1
ATOM 819 C CA . ALA A 1 105 ? 10.683 4.976 -0.597 1.00 88.69 105 ALA A CA 1
ATOM 820 C C . ALA A 1 105 ? 9.157 5.042 -0.783 1.00 88.69 105 ALA A C 1
ATOM 822 O O . ALA A 1 105 ? 8.392 4.752 0.133 1.00 88.69 105 ALA A O 1
ATOM 823 N N . GLY A 1 106 ? 8.696 5.332 -2.002 1.00 90.31 106 GLY A N 1
ATOM 824 C CA . GLY A 1 106 ? 7.272 5.302 -2.319 1.00 90.31 106 GLY A CA 1
ATOM 825 C C . GLY A 1 106 ? 6.666 3.896 -2.232 1.00 90.31 106 GLY A C 1
ATOM 826 O O . GLY A 1 106 ? 5.483 3.762 -1.943 1.00 90.31 106 GLY A O 1
ATOM 827 N N . ALA A 1 107 ? 7.442 2.835 -2.469 1.00 93.44 107 ALA A N 1
ATOM 828 C CA . ALA A 1 107 ? 6.953 1.467 -2.312 1.00 93.44 107 ALA A CA 1
ATOM 829 C C . ALA A 1 107 ? 6.718 1.104 -0.836 1.00 93.44 107 ALA A C 1
ATOM 831 O O . ALA A 1 107 ? 5.751 0.408 -0.537 1.00 93.44 107 ALA A O 1
ATOM 832 N N . GLU A 1 108 ? 7.531 1.617 0.093 1.00 91.25 108 GLU A N 1
ATOM 833 C CA . GLU A 1 108 ? 7.266 1.491 1.535 1.00 91.25 108 GLU A CA 1
ATOM 834 C C . GLU A 1 108 ? 5.927 2.144 1.910 1.00 91.25 108 GLU A C 1
ATOM 836 O O . GLU A 1 108 ? 5.076 1.497 2.525 1.00 91.25 108 GLU A O 1
ATOM 841 N N . GLU A 1 109 ? 5.690 3.384 1.461 1.00 88.44 109 GLU A N 1
ATOM 842 C CA . GLU A 1 109 ? 4.411 4.085 1.663 1.00 88.44 109 GLU A CA 1
ATOM 843 C C . GLU A 1 109 ? 3.227 3.315 1.055 1.00 88.44 109 GLU A C 1
ATOM 845 O O . GLU A 1 109 ? 2.188 3.152 1.703 1.00 88.44 109 GLU A O 1
ATOM 850 N N . ALA A 1 110 ? 3.391 2.808 -0.171 1.00 90.44 110 ALA A N 1
ATOM 851 C CA . ALA A 1 110 ? 2.361 2.057 -0.878 1.00 90.44 110 ALA A CA 1
ATOM 852 C C . ALA A 1 110 ? 1.994 0.761 -0.146 1.00 90.44 110 ALA A C 1
ATOM 854 O O . ALA A 1 110 ? 0.813 0.464 0.036 1.00 90.44 110 ALA A O 1
ATOM 855 N N . GLY A 1 111 ? 2.998 -0.003 0.295 1.00 92.81 111 GLY A N 1
ATOM 856 C CA . GLY A 1 111 ? 2.796 -1.262 1.008 1.00 92.81 111 GLY A CA 1
ATOM 857 C C . GLY A 1 111 ? 2.054 -1.061 2.325 1.00 92.81 111 GLY A C 1
ATOM 858 O O . GLY A 1 111 ? 1.095 -1.775 2.611 1.00 92.81 111 GLY A O 1
ATOM 859 N N . ILE A 1 112 ? 2.429 -0.025 3.072 1.00 89.62 112 ILE A N 1
ATOM 860 C CA . ILE A 1 112 ? 1.737 0.395 4.289 1.00 89.62 112 ILE A CA 1
ATOM 861 C C . ILE A 1 112 ? 0.268 0.765 3.990 1.00 89.62 112 ILE A C 1
ATOM 863 O O . ILE A 1 112 ? -0.641 0.294 4.671 1.00 89.62 112 ILE A O 1
ATOM 867 N N . ALA A 1 113 ? 0.012 1.562 2.946 1.00 88.62 113 ALA A N 1
ATOM 868 C CA . ALA A 1 113 ? -1.346 1.954 2.558 1.00 88.62 113 ALA A CA 1
ATOM 869 C C . ALA A 1 113 ? -2.214 0.762 2.118 1.00 88.62 113 ALA A C 1
ATOM 871 O O . ALA A 1 113 ? -3.419 0.747 2.373 1.00 88.62 113 ALA A O 1
ATOM 872 N N . TRP A 1 114 ? -1.608 -0.234 1.468 1.00 93.12 114 TRP A N 1
ATOM 873 C CA . TRP A 1 114 ? -2.281 -1.469 1.074 1.00 93.12 114 TRP A CA 1
ATOM 874 C C . TRP A 1 114 ? -2.673 -2.297 2.302 1.00 93.12 114 TRP A C 1
ATOM 876 O O . TRP A 1 114 ? -3.816 -2.739 2.405 1.00 93.12 114 TRP A O 1
ATOM 886 N N . MET A 1 115 ? -1.749 -2.476 3.254 1.00 90.44 115 MET A N 1
ATOM 887 C CA . MET A 1 115 ? -1.998 -3.279 4.455 1.00 90.44 115 MET A CA 1
ATOM 888 C C . MET A 1 115 ? -3.035 -2.650 5.382 1.00 90.44 115 MET A C 1
ATOM 890 O O . MET A 1 115 ? -3.876 -3.371 5.904 1.00 90.44 115 MET A O 1
ATOM 894 N N . ASP A 1 116 ? -3.026 -1.325 5.534 1.00 86.69 116 ASP A N 1
ATOM 895 C CA . ASP A 1 116 ? -4.079 -0.579 6.236 1.00 86.69 116 ASP A CA 1
ATOM 896 C C . ASP A 1 116 ? -5.473 -0.950 5.734 1.00 86.69 116 ASP A C 1
ATOM 898 O O . ASP A 1 116 ? -6.396 -1.215 6.499 1.00 86.69 116 ASP A O 1
ATOM 902 N N . GLU A 1 117 ? -5.630 -0.935 4.412 1.00 88.38 117 GLU A N 1
ATOM 903 C CA . GLU A 1 117 ? -6.909 -1.199 3.781 1.00 88.38 117 GLU A CA 1
ATOM 904 C C . GLU A 1 117 ? -7.308 -2.670 3.923 1.00 88.38 117 GLU A C 1
ATOM 906 O O . GLU A 1 117 ? -8.479 -2.953 4.171 1.00 88.38 117 GLU A O 1
ATOM 911 N N . ALA A 1 118 ? -6.342 -3.589 3.834 1.00 87.19 118 ALA A N 1
ATOM 912 C CA . ALA A 1 118 ? -6.570 -5.011 4.066 1.00 87.19 118 ALA A CA 1
ATOM 913 C C . ALA A 1 118 ? -7.046 -5.269 5.501 1.00 87.19 118 ALA A C 1
ATOM 915 O O . ALA A 1 118 ? -8.056 -5.943 5.701 1.00 87.19 118 ALA A O 1
ATOM 916 N N . LEU A 1 119 ? -6.383 -4.674 6.495 1.00 84.25 119 LEU A N 1
ATOM 917 C CA . LEU A 1 119 ? -6.763 -4.791 7.903 1.00 84.25 119 LEU A CA 1
ATOM 918 C C . LEU A 1 119 ? -8.151 -4.196 8.171 1.00 84.25 119 LEU A C 1
ATOM 920 O O . LEU A 1 119 ? -8.983 -4.853 8.794 1.00 84.25 119 LEU A O 1
ATOM 924 N N . ASP A 1 120 ? -8.448 -3.013 7.627 1.00 80.56 120 ASP A N 1
ATOM 925 C CA . ASP A 1 120 ? -9.770 -2.383 7.748 1.00 80.56 120 ASP A CA 1
ATOM 926 C C . ASP A 1 120 ? -10.888 -3.213 7.089 1.00 80.56 120 ASP A C 1
ATOM 928 O O . ASP A 1 120 ? -12.050 -3.151 7.505 1.00 80.56 120 ASP A O 1
ATOM 932 N N . ALA A 1 121 ? -10.558 -3.988 6.053 1.00 80.25 121 ALA A N 1
ATOM 933 C CA . ALA A 1 121 ? -11.463 -4.941 5.416 1.00 80.25 121 ALA A CA 1
ATOM 934 C C . ALA A 1 121 ? -11.561 -6.288 6.166 1.00 80.25 121 ALA A C 1
ATOM 936 O O . ALA A 1 121 ? -12.385 -7.131 5.805 1.00 80.25 121 ALA A O 1
ATOM 937 N N . GLY A 1 122 ? -10.762 -6.494 7.220 1.00 80.31 122 GLY A N 1
ATOM 938 C CA . GLY A 1 122 ? -10.655 -7.762 7.944 1.00 80.31 122 GLY A CA 1
ATOM 939 C C . GLY A 1 122 ? -9.950 -8.865 7.145 1.00 80.31 122 GLY A C 1
ATOM 940 O O . GLY A 1 122 ? -10.135 -10.049 7.436 1.00 80.31 122 GLY A O 1
ATOM 941 N N . GLU A 1 123 ? -9.181 -8.497 6.121 1.00 83.12 123 GLU A N 1
ATOM 942 C CA . GLU A 1 123 ? -8.390 -9.408 5.301 1.00 83.12 123 GLU A CA 1
ATOM 943 C C . GLU A 1 123 ? -7.036 -9.703 5.963 1.00 83.12 123 GLU A C 1
ATOM 945 O O . GLU A 1 123 ? -6.443 -8.871 6.650 1.00 83.12 123 GLU A O 1
ATOM 950 N N . ALA A 1 124 ? -6.527 -10.920 5.761 1.00 80.50 124 ALA A N 1
ATOM 951 C CA . ALA A 1 124 ? -5.204 -11.289 6.247 1.00 80.50 124 ALA A CA 1
ATOM 952 C C . ALA A 1 124 ? -4.120 -10.715 5.326 1.00 80.50 124 ALA A C 1
ATOM 954 O O . ALA A 1 124 ? -4.202 -10.855 4.105 1.00 80.50 124 ALA A O 1
ATOM 955 N N . ILE A 1 125 ? -3.067 -10.143 5.912 1.00 85.62 125 ILE A N 1
ATOM 956 C CA . ILE A 1 125 ? -1.903 -9.673 5.158 1.00 85.62 125 ILE A CA 1
ATOM 957 C C . ILE A 1 125 ? -1.140 -10.894 4.600 1.00 85.62 125 ILE A C 1
ATOM 959 O O . ILE A 1 125 ? -0.735 -11.761 5.385 1.00 85.62 125 ILE A O 1
ATOM 963 N N . PRO A 1 126 ? -0.924 -10.997 3.272 1.00 89.56 126 PRO A N 1
ATOM 964 C CA . PRO A 1 126 ? -0.171 -12.102 2.681 1.00 89.56 126 PRO A CA 1
ATOM 965 C C . PRO A 1 126 ? 1.286 -12.107 3.162 1.00 89.56 126 PRO A C 1
ATOM 967 O O . PRO A 1 126 ? 1.898 -11.042 3.205 1.00 89.56 126 PRO A O 1
ATOM 970 N N . PRO A 1 127 ? 1.884 -13.260 3.507 1.00 88.62 127 PRO A N 1
ATOM 971 C CA . PRO A 1 127 ? 3.283 -13.312 3.926 1.00 88.62 127 PRO A CA 1
ATOM 972 C C . PRO A 1 127 ? 4.235 -13.005 2.754 1.00 88.62 127 PRO A C 1
ATOM 974 O O . PRO A 1 127 ? 3.905 -13.326 1.611 1.00 88.62 127 PRO A O 1
ATOM 977 N N . PRO A 1 128 ? 5.429 -12.443 3.015 1.00 92.12 128 PRO A N 1
ATOM 978 C CA . PRO A 1 128 ? 6.394 -12.144 1.963 1.00 92.12 128 PRO A CA 1
ATOM 979 C C . PRO A 1 128 ? 7.004 -13.415 1.356 1.00 92.12 128 PRO A C 1
ATOM 981 O O . PRO A 1 128 ? 7.389 -14.350 2.068 1.00 92.12 128 PRO A O 1
ATOM 984 N N . SER A 1 129 ? 7.150 -13.419 0.035 1.00 92.81 129 SER A N 1
ATOM 985 C CA . SER A 1 129 ? 7.869 -14.436 -0.727 1.00 92.81 129 SER A CA 1
ATOM 986 C C . SER A 1 129 ? 9.383 -14.223 -0.659 1.00 92.81 129 SER A C 1
ATOM 988 O O . SER A 1 129 ? 9.889 -13.149 -0.328 1.00 92.81 129 SER A O 1
ATOM 990 N N . SER A 1 130 ? 10.150 -15.254 -1.021 1.00 90.44 130 SER A N 1
ATOM 991 C CA . SER A 1 130 ? 11.597 -15.108 -1.195 1.00 90.44 130 SER A CA 1
ATOM 992 C C . SER A 1 130 ? 11.927 -14.349 -2.485 1.00 90.44 130 SER A C 1
ATOM 994 O O . SER A 1 130 ? 11.232 -14.472 -3.495 1.00 90.44 130 SER A O 1
ATOM 996 N N . LEU A 1 131 ? 13.054 -13.628 -2.501 1.00 88.50 131 LEU A N 1
ATOM 997 C CA . LEU A 1 131 ? 13.565 -12.996 -3.727 1.00 88.50 131 LEU A CA 1
ATOM 998 C C . LEU A 1 131 ? 13.797 -14.008 -4.861 1.00 88.50 131 LEU A C 1
ATOM 1000 O O . LEU A 1 131 ? 13.644 -13.660 -6.028 1.00 88.50 131 LEU A O 1
ATOM 1004 N N . GLU A 1 132 ? 14.150 -15.256 -4.538 1.00 88.00 132 GLU A N 1
ATOM 1005 C CA . GLU A 1 132 ? 14.318 -16.326 -5.530 1.00 88.00 132 GLU A CA 1
ATOM 1006 C C . GLU A 1 132 ? 12.999 -16.685 -6.216 1.00 88.00 132 GLU A C 1
ATOM 1008 O O . GLU A 1 132 ? 12.976 -16.857 -7.435 1.00 88.00 132 GLU A O 1
ATOM 1013 N N . ALA A 1 133 ? 11.901 -16.749 -5.454 1.00 90.44 133 ALA A N 1
ATOM 1014 C CA . ALA A 1 133 ? 10.576 -17.000 -6.005 1.00 90.44 133 ALA A CA 1
ATOM 1015 C C . ALA A 1 133 ? 10.156 -15.870 -6.953 1.00 90.44 133 ALA A C 1
ATOM 1017 O O . ALA A 1 133 ? 9.699 -16.147 -8.059 1.00 90.44 133 ALA A O 1
ATOM 1018 N N . ILE A 1 134 ? 10.394 -14.610 -6.566 1.00 92.88 134 ILE A N 1
ATOM 1019 C CA . ILE A 1 134 ? 10.082 -13.447 -7.409 1.00 92.88 134 ILE A CA 1
ATOM 1020 C C . ILE A 1 134 ? 10.951 -13.415 -8.668 1.00 92.88 134 ILE A C 1
ATOM 1022 O O . ILE A 1 134 ? 10.446 -13.176 -9.761 1.00 92.88 134 ILE A O 1
ATOM 1026 N N . ARG A 1 135 ? 12.246 -13.726 -8.555 1.00 89.19 135 ARG A N 1
ATOM 1027 C CA . ARG A 1 135 ? 13.164 -13.774 -9.702 1.00 89.19 135 ARG A CA 1
ATOM 1028 C C . ARG A 1 135 ? 12.773 -14.814 -10.751 1.00 89.19 135 ARG A C 1
ATOM 1030 O O . ARG A 1 135 ? 13.106 -14.644 -11.919 1.00 89.19 135 ARG A O 1
ATOM 1037 N N . ALA A 1 136 ? 12.113 -15.895 -10.344 1.00 91.25 136 ALA A N 1
ATOM 1038 C CA . ALA A 1 136 ? 11.657 -16.942 -11.251 1.00 91.25 136 ALA A CA 1
ATOM 1039 C C . ALA A 1 136 ? 10.387 -16.562 -12.038 1.00 91.25 136 ALA A C 1
ATOM 1041 O O . ALA A 1 136 ? 9.996 -17.301 -12.942 1.00 91.25 136 ALA A O 1
ATOM 1042 N N . VAL A 1 137 ? 9.736 -15.439 -11.711 1.00 91.44 137 VAL A N 1
ATOM 1043 C CA . VAL A 1 137 ? 8.531 -14.969 -12.403 1.00 91.44 137 VAL A CA 1
ATOM 1044 C C . VAL A 1 137 ? 8.922 -14.335 -13.747 1.00 91.44 137 VAL A C 1
ATOM 1046 O O . VAL A 1 137 ? 9.632 -13.329 -13.750 1.00 91.44 137 VAL A O 1
ATOM 1049 N N . PRO A 1 138 ? 8.431 -14.851 -14.895 1.00 92.62 138 PRO A N 1
ATOM 1050 C CA . PRO A 1 138 ? 8.794 -14.321 -16.215 1.00 92.62 138 PRO A CA 1
ATOM 1051 C C . PRO A 1 138 ? 8.401 -12.855 -16.441 1.00 92.62 138 PRO A C 1
ATOM 1053 O O . PRO A 1 138 ? 9.028 -12.166 -17.233 1.00 92.62 138 PRO A O 1
ATOM 1056 N N . GLU A 1 139 ? 7.367 -12.368 -15.747 1.00 90.06 139 GLU A N 1
ATOM 1057 C CA . GLU A 1 139 ? 6.919 -10.968 -15.825 1.00 90.06 139 GLU A CA 1
ATOM 1058 C C . GLU A 1 139 ? 7.981 -9.973 -15.334 1.00 90.06 139 GLU A C 1
ATOM 1060 O O . GLU A 1 139 ? 8.012 -8.843 -15.807 1.00 90.06 139 GLU A O 1
ATOM 1065 N N . TYR A 1 140 ? 8.877 -10.396 -14.438 1.00 91.44 140 TYR A N 1
ATOM 1066 C CA . TYR A 1 140 ? 9.928 -9.547 -13.868 1.00 91.44 140 TYR A CA 1
ATOM 1067 C C . TYR A 1 140 ? 11.304 -9.814 -14.491 1.00 91.44 140 TYR A C 1
ATOM 1069 O O . TYR A 1 140 ? 12.338 -9.440 -13.932 1.00 91.44 140 TYR A O 1
ATOM 1077 N N . GLU A 1 141 ? 11.352 -10.479 -15.647 1.00 91.12 141 GLU A 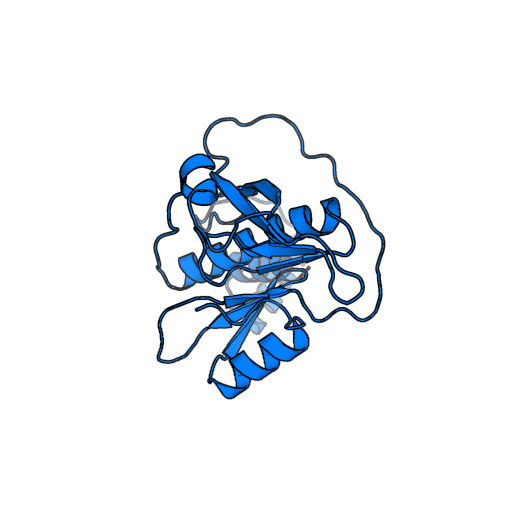N 1
ATOM 1078 C CA . GLU A 1 141 ? 12.607 -10.718 -16.349 1.00 91.12 141 GLU A CA 1
ATOM 1079 C C . GLU A 1 141 ? 13.257 -9.384 -16.760 1.00 91.12 141 GLU A C 1
ATOM 1081 O O . GLU A 1 141 ? 12.654 -8.538 -17.417 1.00 91.12 141 GLU A O 1
ATOM 1086 N N . GLY A 1 142 ? 14.510 -9.179 -16.342 1.00 88.94 142 GLY A N 1
ATOM 1087 C CA . GLY A 1 142 ? 15.252 -7.940 -16.601 1.00 88.94 142 GLY A CA 1
ATOM 1088 C C . GLY A 1 142 ? 14.909 -6.769 -15.672 1.00 88.94 142 GLY A C 1
ATOM 1089 O O . GLY A 1 142 ? 15.522 -5.710 -15.801 1.00 88.94 142 GLY A O 1
ATOM 1090 N N . TRP A 1 143 ? 13.985 -6.949 -14.724 1.00 94.50 143 TRP A N 1
ATOM 1091 C CA . TRP A 1 143 ? 13.667 -5.942 -13.712 1.00 94.50 143 TRP A CA 1
ATOM 1092 C C . TRP A 1 143 ? 14.676 -5.977 -12.560 1.00 94.50 143 TRP A C 1
ATOM 1094 O O . TRP A 1 143 ? 15.338 -6.987 -12.299 1.00 94.50 143 TRP A O 1
ATOM 1104 N N . ILE A 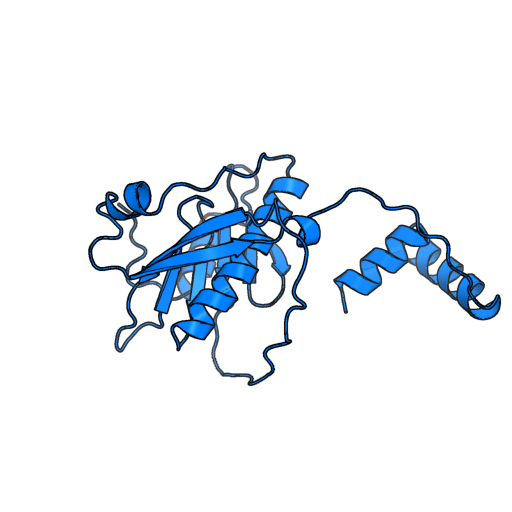1 144 ? 14.801 -4.855 -11.854 1.00 94.62 144 ILE A N 1
ATOM 1105 C CA . ILE A 1 144 ? 15.641 -4.758 -10.660 1.00 94.62 144 ILE A CA 1
ATOM 1106 C C . ILE A 1 144 ? 14.843 -5.317 -9.482 1.00 94.62 144 ILE A C 1
ATOM 1108 O O . ILE A 1 144 ? 13.724 -4.886 -9.224 1.00 94.62 144 ILE A O 1
ATOM 1112 N N . LEU A 1 145 ? 15.420 -6.263 -8.745 1.00 95.44 145 LEU A N 1
ATOM 1113 C CA . LEU A 1 145 ? 14.805 -6.800 -7.533 1.00 95.44 145 LEU A CA 1
ATOM 1114 C C . LEU A 1 145 ? 15.442 -6.172 -6.298 1.00 95.44 145 LEU A C 1
ATOM 1116 O O . LEU A 1 145 ? 16.667 -6.103 -6.190 1.00 95.44 145 LEU A O 1
ATOM 1120 N N . SER A 1 146 ? 14.603 -5.747 -5.361 1.00 94.50 146 SER A N 1
ATOM 1121 C CA . SER A 1 146 ? 15.020 -5.214 -4.065 1.00 94.50 146 SER A CA 1
ATOM 1122 C C . SER A 1 146 ? 14.061 -5.689 -2.972 1.00 94.50 146 SER A C 1
ATOM 1124 O O . SER A 1 146 ? 13.143 -6.467 -3.229 1.00 94.50 146 SER A O 1
ATOM 1126 N N . VAL A 1 147 ? 14.283 -5.244 -1.742 1.00 92.88 147 VAL A N 1
ATOM 1127 C CA . VAL A 1 147 ? 13.397 -5.488 -0.602 1.00 92.88 147 VAL A CA 1
ATOM 1128 C C . VAL A 1 147 ? 13.062 -4.171 0.077 1.00 92.88 147 VAL A C 1
ATOM 1130 O O . VAL A 1 147 ? 13.925 -3.304 0.199 1.00 92.88 147 VAL A O 1
ATOM 1133 N N . VAL A 1 148 ? 11.825 -4.053 0.542 1.00 92.38 148 VAL A N 1
ATOM 1134 C CA . VAL A 1 148 ? 11.371 -2.957 1.402 1.00 92.38 148 VAL A CA 1
ATOM 1135 C C . VAL A 1 148 ? 10.996 -3.502 2.765 1.00 92.38 148 VAL A C 1
ATOM 1137 O O . VAL A 1 148 ? 10.512 -4.631 2.880 1.00 92.38 148 VAL A O 1
ATOM 1140 N N . THR A 1 149 ? 11.239 -2.707 3.800 1.00 88.62 149 THR A N 1
ATOM 1141 C CA . THR A 1 149 ? 10.807 -3.042 5.155 1.00 88.62 149 THR A CA 1
ATOM 1142 C C . THR A 1 149 ? 9.491 -2.338 5.421 1.00 88.62 149 THR A C 1
ATOM 1144 O O . THR A 1 149 ? 9.428 -1.115 5.376 1.00 88.62 149 THR A O 1
ATOM 1147 N N . ILE A 1 150 ? 8.448 -3.110 5.706 1.00 85.38 150 ILE A N 1
ATOM 1148 C CA . ILE A 1 150 ? 7.160 -2.577 6.136 1.00 85.38 150 ILE A CA 1
ATOM 1149 C C . ILE A 1 150 ? 7.043 -2.857 7.629 1.00 85.38 150 ILE A C 1
ATOM 1151 O O . ILE A 1 150 ? 7.015 -4.018 8.041 1.00 85.38 150 ILE A O 1
ATOM 1155 N N . ASP A 1 151 ? 7.038 -1.789 8.427 1.00 75.25 151 ASP A N 1
ATOM 1156 C CA . ASP A 1 151 ? 6.918 -1.871 9.882 1.00 75.25 151 ASP A CA 1
ATOM 1157 C C . ASP A 1 151 ? 5.454 -2.143 10.270 1.00 75.25 151 ASP A C 1
ATOM 1159 O O . ASP A 1 151 ? 4.601 -1.268 10.076 1.00 75.25 151 ASP A O 1
ATOM 1163 N N . PRO A 1 152 ? 5.130 -3.315 10.849 1.00 64.25 152 PRO A N 1
ATOM 1164 C CA . PRO A 1 152 ? 3.779 -3.608 11.311 1.00 64.25 152 PRO A CA 1
ATOM 1165 C C . PRO A 1 152 ? 3.326 -2.685 12.442 1.00 64.25 152 PRO A C 1
ATOM 1167 O O . PRO A 1 152 ? 2.128 -2.518 12.635 1.00 64.25 152 PRO A O 1
ATOM 1170 N N . ALA A 1 153 ? 4.245 -2.054 13.184 1.00 64.25 153 ALA A N 1
ATOM 1171 C CA . ALA A 1 153 ? 3.881 -1.082 14.212 1.00 64.25 153 ALA A CA 1
ATOM 1172 C C . ALA A 1 153 ? 3.208 0.167 13.617 1.00 64.25 153 ALA A C 1
ATOM 1174 O O . ALA A 1 153 ? 2.442 0.835 14.306 1.00 64.25 153 ALA A O 1
ATOM 1175 N N . ALA A 1 154 ? 3.434 0.463 12.331 1.00 60.91 154 ALA A N 1
ATOM 1176 C CA . ALA A 1 154 ? 2.705 1.508 11.612 1.00 60.91 154 ALA A CA 1
ATOM 1177 C C . ALA A 1 154 ? 1.248 1.120 11.276 1.00 60.91 154 ALA A C 1
ATOM 1179 O O . ALA A 1 154 ? 0.507 1.965 10.767 1.00 60.91 154 ALA A O 1
ATOM 1180 N N . LEU A 1 155 ? 0.872 -0.137 11.533 1.00 59.41 155 LEU A N 1
ATOM 1181 C CA . LEU A 1 155 ? -0.413 -0.768 11.220 1.00 59.41 155 LEU A CA 1
ATOM 1182 C C . LEU A 1 155 ? -1.122 -1.310 12.476 1.00 59.41 155 LEU A C 1
ATOM 1184 O O . LEU A 1 155 ? -2.198 -1.890 12.367 1.00 59.41 155 LEU A O 1
ATOM 1188 N N . ASP A 1 156 ? -0.511 -1.166 13.657 1.00 61.38 156 ASP A N 1
ATOM 1189 C CA . ASP A 1 156 ? -1.052 -1.675 14.917 1.00 61.38 156 ASP A CA 1
ATOM 1190 C C . ASP A 1 156 ? -2.281 -0.852 15.336 1.00 61.38 156 ASP A C 1
ATOM 1192 O O . A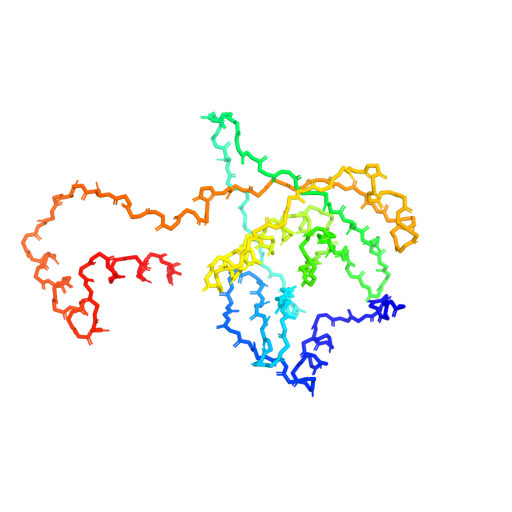SP A 1 156 ? -2.177 0.304 15.752 1.00 61.38 156 ASP A O 1
ATOM 1196 N N . ASP A 1 157 ? -3.461 -1.457 15.203 1.00 60.41 157 ASP A N 1
ATOM 1197 C CA . ASP A 1 157 ? -4.746 -0.899 15.619 1.00 60.41 157 ASP A CA 1
ATOM 1198 C C . ASP A 1 157 ? -5.118 -1.295 17.057 1.00 60.41 157 ASP A C 1
ATOM 1200 O O . ASP A 1 157 ? -6.182 -0.908 17.567 1.00 60.41 157 ASP A O 1
ATOM 1204 N N . THR A 1 158 ? -4.248 -2.044 17.750 1.00 66.50 158 THR A N 1
ATOM 1205 C CA . THR A 1 158 ? -4.510 -2.416 19.132 1.00 66.50 158 THR A CA 1
ATOM 1206 C C . THR A 1 158 ? -4.539 -1.165 20.002 1.00 66.50 158 THR A C 1
ATOM 1208 O O . THR A 1 158 ? -3.616 -0.353 20.067 1.00 66.50 158 THR A O 1
ATOM 1211 N N . ALA A 1 159 ? -5.668 -0.972 20.685 1.00 64.81 159 ALA A N 1
ATOM 1212 C CA . ALA A 1 159 ? -5.873 0.210 21.504 1.00 64.81 159 ALA A CA 1
ATOM 1213 C C . ALA A 1 159 ? -4.945 0.188 22.732 1.00 64.81 159 ALA A C 1
ATOM 1215 O O . ALA A 1 159 ? -5.272 -0.408 23.764 1.00 64.81 159 ALA A O 1
ATOM 1216 N N . GLU A 1 160 ? -3.816 0.893 22.656 1.00 78.06 160 GLU A N 1
ATOM 1217 C CA . GLU A 1 160 ? -2.946 1.109 23.809 1.00 78.06 160 GLU A CA 1
ATOM 1218 C C . GLU A 1 160 ? -3.544 2.168 24.752 1.00 78.06 160 GLU A C 1
ATOM 1220 O O . GLU A 1 160 ? -3.834 3.311 24.382 1.00 78.06 160 GLU A O 1
ATOM 1225 N N . ARG A 1 161 ? -3.741 1.799 26.024 1.00 80.50 161 ARG A N 1
ATOM 1226 C CA . ARG A 1 161 ? -4.247 2.728 27.044 1.00 80.50 161 ARG A CA 1
ATOM 1227 C C . ARG A 1 161 ? -3.129 3.628 27.557 1.00 80.50 161 ARG A C 1
ATOM 1229 O O . ARG A 1 161 ? -2.357 3.234 28.426 1.00 80.50 161 ARG A O 1
ATOM 1236 N N . VAL A 1 162 ? -3.135 4.879 27.109 1.00 85.00 162 VAL A N 1
ATOM 1237 C CA . VAL A 1 162 ? -2.238 5.927 27.612 1.00 85.00 162 VAL A CA 1
ATOM 1238 C C . VAL A 1 162 ? -2.866 6.734 28.756 1.00 85.00 162 VAL A C 1
ATOM 1240 O O . VAL A 1 162 ? -4.045 7.090 28.721 1.00 85.00 162 VAL A O 1
ATOM 1243 N N . ASN A 1 163 ? -2.062 7.070 29.769 1.00 90.69 163 ASN A N 1
ATOM 1244 C CA . ASN A 1 163 ? -2.441 7.997 30.840 1.00 90.69 163 ASN A CA 1
ATOM 1245 C C . ASN A 1 163 ? -1.785 9.360 30.591 1.00 90.69 163 ASN A C 1
ATOM 1247 O O . ASN A 1 163 ? -0.561 9.464 30.595 1.00 90.69 163 ASN A O 1
ATOM 1251 N N . ILE A 1 164 ? -2.585 10.413 30.410 1.00 91.94 164 ILE A N 1
ATOM 1252 C CA . ILE A 1 164 ? -2.094 11.770 30.122 1.00 91.94 164 ILE A CA 1
ATOM 1253 C C . ILE A 1 164 ? -2.644 12.796 31.116 1.00 91.94 164 ILE A C 1
ATOM 1255 O O . ILE A 1 164 ? -3.744 12.645 31.646 1.00 91.94 164 ILE A O 1
ATOM 1259 N N . THR A 1 165 ? -1.889 13.874 31.343 1.00 94.81 165 THR A N 1
ATOM 1260 C CA . THR A 1 165 ? -2.326 15.019 32.156 1.00 94.81 165 THR A CA 1
ATOM 1261 C C . THR A 1 165 ? -2.551 16.229 31.259 1.00 94.81 165 THR A C 1
ATOM 1263 O O . THR A 1 165 ? -1.642 16.658 30.555 1.00 94.81 165 THR A O 1
ATOM 1266 N N . LEU A 1 166 ? -3.756 16.803 31.300 1.00 95.25 166 LEU A N 1
ATOM 1267 C CA . LEU A 1 166 ? -4.133 17.965 30.494 1.00 95.25 166 LEU A CA 1
ATOM 1268 C C . LEU A 1 166 ? -4.644 19.108 31.384 1.00 95.25 166 LEU A C 1
ATOM 1270 O O . LEU A 1 166 ? -5.396 18.858 32.332 1.00 95.25 166 LEU A O 1
ATOM 1274 N N . PRO A 1 167 ? -4.321 20.379 31.074 1.00 97.81 167 PRO A N 1
ATOM 1275 C CA . PRO A 1 167 ? -4.962 21.513 31.727 1.00 97.81 167 PRO A CA 1
ATOM 1276 C C . PRO A 1 167 ? -6.484 21.465 31.537 1.00 97.81 167 PRO A C 1
ATOM 1278 O O . PRO A 1 167 ? -6.971 21.208 30.436 1.00 97.81 167 PRO A O 1
ATOM 1281 N N . ARG A 1 168 ? -7.254 21.810 32.578 1.00 97.31 168 ARG A N 1
ATOM 1282 C CA . ARG A 1 168 ? -8.733 21.755 32.553 1.00 97.31 168 ARG A CA 1
ATOM 1283 C C . ARG A 1 168 ? -9.362 22.480 31.356 1.00 97.31 168 ARG A C 1
ATOM 1285 O O . ARG A 1 168 ? -10.333 21.991 30.790 1.00 97.31 168 ARG A O 1
ATOM 1292 N N . ARG A 1 169 ? -8.794 23.621 30.943 1.00 96.94 169 ARG A N 1
ATOM 1293 C CA . ARG A 1 169 ? -9.273 24.385 29.774 1.00 96.94 169 ARG A CA 1
ATOM 1294 C C . ARG A 1 169 ? -9.132 23.618 28.454 1.00 96.94 169 ARG A C 1
ATOM 1296 O O . ARG A 1 169 ? -9.979 23.772 27.586 1.00 96.94 169 ARG A O 1
ATOM 1303 N N . VAL A 1 170 ? -8.078 22.810 28.325 1.00 96.50 170 VAL A N 1
ATOM 1304 C CA . VAL A 1 170 ? -7.801 21.992 27.136 1.00 96.50 170 VAL A CA 1
ATOM 1305 C C . VAL A 1 170 ? -8.726 20.784 27.126 1.00 96.50 170 VAL A C 1
ATOM 1307 O O . VAL A 1 170 ? -9.359 20.527 26.111 1.00 96.50 170 VAL A O 1
ATOM 1310 N N . LEU A 1 171 ? -8.886 20.111 28.272 1.00 96.94 171 LEU A N 1
ATOM 1311 C CA . LEU A 1 171 ? -9.808 18.979 28.394 1.00 96.94 171 LEU A CA 1
ATOM 1312 C C . LEU A 1 171 ? -11.254 19.385 28.070 1.00 96.94 171 LEU A C 1
ATOM 1314 O O . LEU A 1 171 ? -11.925 18.689 27.320 1.00 96.94 171 LEU A O 1
ATOM 1318 N N . ARG A 1 172 ? -11.710 20.548 28.561 1.00 96.69 172 ARG A N 1
ATOM 1319 C CA . ARG A 1 172 ? -13.043 21.075 28.221 1.00 96.69 172 ARG A CA 1
ATOM 1320 C C . ARG A 1 172 ? -13.205 21.277 26.716 1.00 96.69 172 ARG A C 1
ATOM 1322 O O . ARG A 1 172 ? -14.236 20.918 26.163 1.00 96.69 172 ARG A O 1
ATOM 1329 N N . ARG A 1 173 ? -12.193 21.855 26.063 1.00 96.50 173 ARG A N 1
ATOM 1330 C CA . ARG A 1 173 ? -12.242 22.097 24.621 1.00 96.50 173 ARG A CA 1
ATOM 1331 C C . ARG A 1 173 ? -12.267 20.789 23.831 1.00 96.50 173 ARG A C 1
ATOM 1333 O O . ARG A 1 173 ? -13.075 20.651 22.924 1.00 96.50 173 ARG A O 1
ATOM 1340 N N . LEU A 1 174 ? -11.435 19.829 24.230 1.00 96.38 174 LEU A N 1
ATOM 1341 C CA . LEU A 1 174 ? -11.404 18.496 23.640 1.00 96.38 174 LEU A CA 1
ATOM 1342 C C . LEU A 1 174 ? -12.772 17.802 23.730 1.00 96.38 174 LEU A C 1
ATOM 1344 O O . LEU A 1 174 ? -13.211 17.202 22.757 1.00 96.38 174 LEU A O 1
ATOM 1348 N N . ASP A 1 175 ? -13.456 17.910 24.870 1.00 96.81 175 ASP A N 1
ATOM 1349 C CA . ASP A 1 175 ? -14.786 17.321 25.067 1.00 96.81 175 ASP A CA 1
ATOM 1350 C C . ASP A 1 175 ? -15.850 17.930 24.155 1.00 96.81 175 ASP A C 1
ATOM 1352 O O . ASP A 1 175 ? -16.688 17.209 23.612 1.00 96.81 175 ASP A O 1
ATOM 1356 N N . GLU A 1 176 ? -15.833 19.256 24.016 1.00 97.06 176 GLU A N 1
ATOM 1357 C CA . GLU A 1 176 ? -16.749 19.996 23.146 1.00 97.06 176 GLU A CA 1
ATOM 1358 C C . GLU A 1 176 ? -16.545 19.600 21.683 1.00 97.06 176 GLU A C 1
ATOM 1360 O O . GLU A 1 176 ? -17.512 19.252 21.003 1.00 97.06 176 GLU A O 1
ATOM 1365 N N . ASP A 1 177 ? -15.292 19.589 21.232 1.00 96.44 177 ASP A N 1
ATOM 1366 C CA . ASP A 1 177 ? -14.941 19.295 19.846 1.00 96.44 177 ASP A CA 1
ATOM 1367 C C . ASP A 1 177 ? -15.196 17.812 19.499 1.00 96.44 177 ASP A C 1
ATOM 1369 O O . ASP A 1 177 ? -15.796 17.513 18.466 1.00 96.44 177 ASP A O 1
ATOM 1373 N N . ALA A 1 178 ? -14.842 16.879 20.394 1.00 96.12 178 ALA A N 1
ATOM 1374 C CA . ALA A 1 178 ? -15.126 15.454 20.213 1.00 96.12 178 ALA A CA 1
ATOM 1375 C C . ALA A 1 178 ? -16.635 15.185 20.133 1.00 96.12 178 ALA A C 1
ATOM 1377 O O . ALA A 1 178 ? -17.097 14.500 19.221 1.00 96.12 178 ALA A O 1
ATOM 1378 N N . ARG A 1 179 ? -17.431 15.789 21.030 1.00 95.81 179 ARG A N 1
ATOM 1379 C CA . ARG A 1 179 ? -18.894 15.655 21.004 1.00 95.81 179 ARG A CA 1
ATOM 1380 C C . ARG A 1 179 ? -19.493 16.235 19.726 1.00 95.81 179 ARG A C 1
ATOM 1382 O O . ARG A 1 179 ? -20.370 15.604 19.144 1.00 95.81 179 ARG A O 1
ATOM 1389 N N . ALA A 1 180 ? -19.037 17.411 19.294 1.00 94.12 180 ALA A N 1
ATOM 1390 C CA . ALA A 1 180 ? -19.501 18.033 18.055 1.00 94.12 180 ALA A CA 1
ATOM 1391 C C . ALA A 1 180 ? -19.192 17.165 16.822 1.00 94.12 180 ALA A C 1
ATOM 1393 O O . ALA A 1 180 ? -19.972 17.151 15.873 1.00 94.12 180 ALA A O 1
ATOM 1394 N N . ALA A 1 181 ? -18.092 16.410 16.859 1.00 91.69 181 ALA A N 1
ATOM 1395 C CA . ALA A 1 181 ? -17.705 15.467 15.816 1.00 91.69 181 ALA A CA 1
ATOM 1396 C C . ALA A 1 181 ? -18.377 14.082 15.925 1.00 91.69 181 ALA A C 1
ATOM 1398 O O . ALA A 1 181 ? -18.174 13.263 15.031 1.00 91.69 181 ALA A O 1
ATOM 1399 N N . GLY A 1 182 ? -19.150 13.808 16.986 1.00 93.44 182 GLY A N 1
ATOM 1400 C CA . GLY A 1 182 ? -19.737 12.486 17.245 1.00 93.44 182 GLY A CA 1
ATOM 1401 C C . GLY A 1 182 ? -18.723 11.426 17.695 1.00 93.44 182 GLY A C 1
ATOM 1402 O O . GLY A 1 182 ? -18.980 10.237 17.551 1.00 93.44 182 GLY A O 1
ATOM 1403 N N . GLU A 1 183 ? -17.577 11.848 18.231 1.00 92.19 183 GLU A N 1
ATOM 1404 C CA . GLU A 1 183 ? -16.433 10.998 18.569 1.00 92.19 183 GLU A CA 1
ATOM 1405 C C . GLU A 1 183 ? -16.243 10.874 20.092 1.00 92.19 183 GLU A C 1
ATOM 1407 O O . GLU A 1 183 ? -16.682 11.713 20.886 1.00 92.19 183 GLU A O 1
ATOM 1412 N N . THR A 1 184 ? -15.504 9.849 20.524 1.00 93.19 184 THR A N 1
ATOM 1413 C CA . THR A 1 184 ? -14.934 9.813 21.883 1.00 93.19 184 THR A CA 1
ATOM 1414 C C . THR A 1 184 ? -13.710 10.732 21.971 1.00 93.19 184 THR A C 1
ATOM 1416 O O . THR A 1 184 ? -13.127 11.087 20.951 1.00 93.19 184 THR A O 1
ATOM 1419 N N . ARG A 1 185 ? -13.256 11.102 23.179 1.00 94.12 185 ARG A N 1
ATOM 1420 C CA . ARG A 1 185 ? -12.020 11.902 23.350 1.00 94.12 185 ARG A CA 1
ATOM 1421 C C . ARG A 1 185 ? -10.824 11.268 22.636 1.00 94.12 185 ARG A C 1
ATOM 1423 O O . ARG A 1 185 ? -10.106 11.955 21.919 1.00 94.12 185 ARG A O 1
ATOM 1430 N N . SER A 1 186 ? -10.622 9.967 22.846 1.00 90.88 186 SER A N 1
ATOM 1431 C CA . SER A 1 186 ? -9.533 9.200 22.238 1.00 90.88 186 SER A CA 1
ATOM 1432 C C . SER A 1 186 ? -9.705 9.084 20.726 1.00 90.88 186 SER A C 1
ATOM 1434 O O . SER A 1 186 ? -8.748 9.336 20.004 1.00 90.88 186 SER A O 1
ATOM 1436 N N . GLY A 1 187 ? -10.921 8.798 20.243 1.00 85.31 187 GLY A N 1
ATOM 1437 C CA . GLY A 1 187 ? -11.214 8.751 18.805 1.00 85.31 187 GLY A CA 1
ATOM 1438 C C . GLY A 1 187 ? -10.970 10.093 18.114 1.00 85.31 187 GLY A C 1
ATOM 1439 O O . GLY A 1 187 ? -10.338 10.151 17.065 1.00 85.31 187 GLY A O 1
ATOM 1440 N N . TYR A 1 188 ? -11.368 11.196 18.750 1.00 92.88 188 TYR A N 1
ATOM 1441 C CA . TYR A 1 188 ? -11.132 12.539 18.231 1.00 92.88 188 TYR A CA 1
ATOM 1442 C C . TYR A 1 188 ? -9.641 12.902 18.191 1.00 92.88 188 TYR A C 1
ATOM 1444 O O . TYR A 1 188 ? -9.181 13.455 17.197 1.00 92.88 188 TYR A O 1
ATOM 1452 N N . ILE A 1 189 ? -8.865 12.554 19.227 1.00 91.81 189 ILE A N 1
ATOM 1453 C CA . ILE A 1 189 ? -7.402 12.737 19.225 1.00 91.81 189 ILE A CA 1
ATOM 1454 C C . ILE A 1 189 ? -6.756 11.922 18.100 1.00 91.81 189 ILE A C 1
ATOM 1456 O O . ILE A 1 189 ? -5.971 12.479 17.336 1.00 91.81 189 ILE A O 1
ATOM 1460 N N . ALA A 1 190 ? -7.101 10.637 17.975 1.00 83.69 190 ALA A N 1
ATOM 1461 C CA . ALA A 1 190 ? -6.559 9.764 16.933 1.00 83.69 190 ALA A CA 1
ATOM 1462 C C . ALA A 1 190 ? -6.859 10.321 15.533 1.00 83.69 190 ALA A C 1
ATOM 1464 O O . ALA A 1 190 ? -5.966 10.461 14.703 1.00 83.69 190 ALA A O 1
ATOM 1465 N N . LYS A 1 191 ? -8.100 10.759 15.307 1.00 79.12 191 LYS A N 1
ATOM 1466 C CA . LYS A 1 191 ? -8.535 11.407 14.065 1.00 79.12 191 LYS A CA 1
ATOM 1467 C C . LYS A 1 191 ? -7.763 12.684 13.745 1.00 79.12 191 LYS A C 1
ATOM 1469 O O . LYS A 1 191 ? -7.504 12.942 12.575 1.00 79.12 191 LYS A O 1
ATOM 1474 N N . LEU A 1 192 ? -7.435 13.503 14.745 1.00 85.94 192 LEU A N 1
ATOM 1475 C CA . LEU A 1 192 ? -6.613 14.698 14.541 1.00 85.94 192 LEU A CA 1
ATOM 1476 C C . LEU A 1 192 ? -5.168 14.333 14.188 1.00 85.94 192 LEU A C 1
ATOM 1478 O O . LEU A 1 192 ? -4.604 14.962 13.302 1.00 85.94 192 LEU A O 1
ATOM 1482 N N . ALA A 1 193 ? -4.596 13.318 14.840 1.00 80.19 193 ALA A N 1
ATOM 1483 C CA . ALA A 1 193 ? -3.235 12.857 14.572 1.00 80.19 193 ALA A CA 1
ATOM 1484 C C . ALA A 1 193 ? -3.083 12.243 13.170 1.00 80.19 193 ALA A C 1
ATOM 1486 O O . ALA A 1 193 ? -2.096 12.507 12.501 1.00 80.19 193 ALA A O 1
ATOM 1487 N N . LEU A 1 194 ? -4.080 11.485 12.700 1.00 65.69 194 LEU A N 1
ATOM 1488 C CA . LEU A 1 194 ? -4.087 10.868 11.365 1.00 65.69 194 LEU A CA 1
ATOM 1489 C C . LEU A 1 194 ? -4.381 11.854 10.218 1.00 65.69 194 LEU A C 1
ATOM 1491 O O . LEU A 1 194 ? -4.285 11.487 9.051 1.00 65.69 194 LEU A O 1
ATOM 1495 N N . ARG A 1 195 ? -4.803 13.085 10.533 1.00 58.47 195 ARG A N 1
ATOM 1496 C CA . ARG A 1 195 ? -5.112 14.146 9.555 1.00 58.47 195 ARG A CA 1
ATOM 1497 C C . ARG A 1 195 ? -4.065 15.265 9.516 1.00 58.47 195 ARG A C 1
ATOM 1499 O O . ARG A 1 195 ? -4.250 16.201 8.739 1.00 58.47 195 ARG A O 1
ATOM 1506 N N . ALA A 1 196 ? -3.070 15.216 10.399 1.00 46.78 196 ALA A N 1
ATOM 1507 C CA . ALA A 1 196 ? -1.999 16.203 10.519 1.00 46.78 196 ALA A CA 1
ATOM 1508 C C . ALA A 1 196 ? -0.839 15.860 9.579 1.00 46.78 196 ALA A C 1
ATOM 1510 O O . ALA A 1 196 ? -0.241 16.824 9.053 1.00 46.78 196 ALA A O 1
#